Protein AF-B1FG40-F1 (afdb_monomer_lite)

Radius of gyration: 31.65 Å; chains: 1; bounding box: 79×40×86 Å

Organism: NCBI:txid396596

Sequence (240 aa):
MAASEVVVAASQVAATVAQAPVNWVGVVASSAAIGAVVNNAMTLLVRHFDRKREDATLAARRAHVQLEVALALEGFAHRASTYLYALAPVRSAYQSGDERASENLGVPHLQFDLAPDAAWSELPIQIIATIRELPSAFQVTDNWIESIYDGWDDLLQVLDLREQQAIHYGLLACELAQQIRDEIQVPRSALVADYQQLFEARFRALVAREGFAPNDLDVLPELARRLASTPAGLAVAGAS

pLDDT: mean 77.65, std 17.6, range [37.97, 97.44]

Structure (mmCIF, N/CA/C/O backbone):
data_AF-B1FG40-F1
#
_entry.id   AF-B1FG40-F1
#
loop_
_atom_site.group_PDB
_atom_site.id
_atom_site.type_symbol
_atom_site.label_atom_id
_atom_site.label_alt_id
_atom_site.label_comp_id
_atom_site.label_asym_id
_atom_site.label_entity_id
_atom_site.label_seq_id
_atom_site.pdbx_PDB_ins_code
_atom_site.Cartn_x
_atom_site.Cartn_y
_atom_site.Cartn_z
_atom_site.occupancy
_atom_site.B_iso_or_equiv
_atom_site.auth_seq_id
_atom_site.auth_comp_id
_atom_site.auth_asym_id
_atom_site.auth_atom_id
_atom_site.pdbx_PDB_model_num
ATOM 1 N N . MET A 1 1 ? -29.604 18.224 32.640 1.00 48.25 1 MET A N 1
ATOM 2 C CA . MET A 1 1 ? -30.929 18.721 33.079 1.00 48.25 1 MET A CA 1
ATOM 3 C C . MET A 1 1 ? -31.863 17.605 33.556 1.00 48.25 1 MET A C 1
ATOM 5 O O . MET A 1 1 ? -32.443 17.783 34.613 1.00 48.25 1 MET A O 1
ATOM 9 N N . ALA A 1 2 ? -31.913 16.428 32.916 1.00 45.75 2 ALA A N 1
ATOM 10 C CA . ALA A 1 2 ? -32.766 15.303 33.349 1.00 45.75 2 ALA A CA 1
ATOM 11 C C . ALA A 1 2 ? -32.562 14.813 34.806 1.00 45.75 2 ALA A C 1
ATOM 13 O O . ALA A 1 2 ? -33.513 14.403 35.460 1.00 45.75 2 ALA A O 1
ATOM 14 N N . ALA A 1 3 ? -31.344 14.894 35.357 1.00 41.12 3 ALA A N 1
ATOM 15 C CA . ALA A 1 3 ? -31.072 14.457 36.733 1.00 41.12 3 ALA A CA 1
ATOM 16 C C . ALA A 1 3 ? -31.763 15.322 37.809 1.00 41.12 3 ALA A C 1
ATOM 18 O O . ALA A 1 3 ? -32.074 14.821 38.884 1.00 41.12 3 ALA A O 1
ATOM 19 N N . SER A 1 4 ? -32.028 16.603 37.525 1.00 42.81 4 SER A N 1
ATOM 20 C CA . SER A 1 4 ? -32.643 17.518 38.498 1.00 42.81 4 SER A CA 1
ATOM 21 C C . SER A 1 4 ? -34.154 17.311 38.618 1.00 42.81 4 SER A C 1
ATOM 23 O O . SER A 1 4 ? -34.711 17.476 39.698 1.00 42.81 4 SER A O 1
ATOM 25 N N . GLU A 1 5 ? -34.819 16.910 37.534 1.00 47.78 5 GLU A N 1
ATOM 26 C CA . GLU A 1 5 ? -36.267 16.659 37.516 1.00 47.78 5 GLU A CA 1
ATOM 27 C C . GLU A 1 5 ? -36.627 15.361 38.248 1.00 47.78 5 GLU A C 1
ATOM 29 O O . GLU A 1 5 ? -37.614 15.310 38.981 1.00 47.78 5 GLU A O 1
ATOM 34 N N . VAL A 1 6 ? -35.769 14.339 38.146 1.00 52.31 6 VAL A N 1
ATOM 35 C CA . VAL A 1 6 ? -35.931 13.066 38.869 1.00 52.31 6 VAL A CA 1
ATOM 36 C C . VAL A 1 6 ? -35.827 13.266 40.386 1.00 52.31 6 VAL A C 1
ATOM 38 O O . VAL A 1 6 ? -36.581 12.657 41.143 1.00 52.31 6 VAL A O 1
ATOM 41 N N . VAL A 1 7 ? -34.943 14.160 40.843 1.00 53.62 7 VAL A N 1
ATOM 42 C CA . VAL A 1 7 ? -34.776 14.470 42.275 1.00 53.62 7 VAL A CA 1
ATOM 43 C C . VAL A 1 7 ? -35.987 15.226 42.834 1.00 53.62 7 VAL A C 1
ATOM 45 O O . VAL A 1 7 ? -36.447 14.921 43.936 1.00 53.62 7 VAL A O 1
ATOM 48 N N . VAL A 1 8 ? -36.556 16.163 42.068 1.00 55.78 8 VAL A N 1
ATOM 49 C CA . VAL A 1 8 ? -37.759 16.911 42.480 1.00 55.78 8 VAL A CA 1
ATOM 50 C C . VAL A 1 8 ? -38.996 16.005 42.510 1.00 55.78 8 VAL A C 1
ATOM 52 O O . VAL A 1 8 ? -39.775 16.068 43.462 1.00 55.78 8 VAL A O 1
ATOM 55 N N . ALA A 1 9 ? -39.144 15.099 41.539 1.00 54.34 9 ALA A N 1
ATOM 56 C CA . ALA A 1 9 ? -40.233 14.122 41.528 1.00 54.34 9 ALA A CA 1
ATOM 57 C C . ALA A 1 9 ? -40.150 13.141 42.715 1.00 54.34 9 ALA A C 1
ATOM 59 O O . ALA A 1 9 ? -41.161 12.857 43.357 1.00 54.34 9 ALA A O 1
ATOM 60 N N . ALA A 1 10 ? -38.946 12.680 43.073 1.00 51.34 10 ALA A N 1
ATOM 61 C CA . ALA A 1 10 ? -38.739 11.813 44.235 1.00 51.34 10 ALA A CA 1
ATOM 62 C C . ALA A 1 10 ? -39.079 12.511 45.568 1.00 51.34 10 ALA A C 1
ATOM 64 O O . ALA A 1 10 ? -39.638 11.891 46.475 1.00 51.34 10 ALA A O 1
ATOM 65 N N . SER A 1 11 ? -38.791 13.813 45.674 1.00 49.25 11 SER A N 1
ATOM 66 C CA . SER A 1 11 ? -39.077 14.622 46.866 1.00 49.25 11 SER A CA 1
ATOM 67 C C . SER A 1 11 ? -40.579 14.793 47.126 1.00 49.25 11 SER A C 1
ATOM 69 O O . SER A 1 11 ? -41.013 14.702 48.276 1.00 49.25 11 SER A O 1
ATOM 71 N N . GLN A 1 12 ? -41.386 14.996 46.082 1.00 53.66 12 GLN A N 1
ATOM 72 C CA . GLN A 1 12 ? -42.832 15.185 46.241 1.00 53.66 12 GLN A CA 1
ATOM 73 C C . GLN A 1 12 ? -43.559 13.886 46.614 1.00 53.66 12 GLN A C 1
ATOM 75 O O . GLN A 1 12 ? -44.476 13.907 47.436 1.00 53.66 12 GLN A O 1
ATOM 80 N N . VAL A 1 13 ? -43.106 12.741 46.094 1.00 54.53 13 VAL A N 1
ATOM 81 C CA . VAL A 1 13 ? -43.665 11.427 46.452 1.00 54.53 13 VAL A CA 1
ATOM 82 C C . VAL A 1 13 ? -43.421 11.117 47.934 1.00 54.53 13 VAL A C 1
ATOM 84 O O . VAL A 1 13 ? -44.347 10.697 48.627 1.00 54.53 13 VAL A O 1
ATOM 87 N N . ALA A 1 14 ? -42.232 11.421 48.464 1.00 52.44 14 ALA A N 1
ATOM 88 C CA . ALA A 1 14 ? -41.915 11.220 49.881 1.00 52.44 14 ALA A CA 1
ATOM 89 C C . ALA A 1 14 ? -42.827 12.028 50.828 1.00 52.44 14 ALA A C 1
ATOM 91 O O . ALA A 1 14 ? -43.237 11.520 51.872 1.00 52.44 14 ALA A O 1
ATOM 92 N N . ALA A 1 15 ? -43.197 13.257 50.449 1.00 54.84 15 ALA A N 1
ATOM 93 C CA . ALA A 1 15 ? -44.071 14.108 51.258 1.00 54.84 15 ALA A CA 1
ATOM 94 C C . ALA A 1 15 ? -45.518 13.584 51.327 1.00 54.84 15 ALA A C 1
ATOM 96 O O . ALA A 1 15 ? -46.156 13.664 52.375 1.00 54.84 15 ALA A O 1
ATOM 97 N N . THR A 1 16 ? -46.029 12.998 50.240 1.00 53.62 16 THR A N 1
ATOM 98 C CA . THR A 1 16 ? -47.405 12.464 50.189 1.00 53.62 16 THR A CA 1
ATOM 99 C C . THR A 1 16 ? -47.600 11.165 50.976 1.00 53.62 16 THR A C 1
ATOM 101 O O . THR A 1 16 ? -48.689 10.912 51.486 1.00 53.62 16 THR A O 1
ATOM 104 N N . VAL A 1 17 ? -46.546 10.362 51.145 1.00 53.38 17 VAL A N 1
ATOM 105 C CA . VAL A 1 17 ? -46.608 9.088 51.885 1.00 53.38 17 VAL A CA 1
ATOM 106 C C . VAL A 1 17 ? -46.627 9.307 53.407 1.00 53.38 17 VAL A C 1
ATOM 108 O O . VAL A 1 17 ? -47.137 8.468 54.144 1.00 53.38 17 VAL A O 1
ATOM 111 N N . ALA A 1 18 ? -46.146 10.456 53.892 1.00 52.69 18 ALA A N 1
ATOM 112 C CA . ALA A 1 18 ? -46.011 10.739 55.322 1.00 52.69 18 ALA A CA 1
ATOM 113 C C . ALA A 1 18 ? -47.334 11.051 56.060 1.00 52.69 18 ALA A C 1
ATOM 115 O O . ALA A 1 18 ? -47.337 11.073 57.289 1.00 52.69 18 ALA A O 1
ATOM 116 N N . GLN A 1 19 ? -48.448 11.294 55.355 1.00 52.53 19 GLN A N 1
ATOM 117 C CA . GLN A 1 19 ? -49.725 11.704 55.972 1.00 52.53 19 GLN A CA 1
ATOM 118 C C . GLN A 1 19 ? -50.881 10.695 55.827 1.00 52.53 19 GLN A C 1
ATOM 120 O O . GLN A 1 19 ? -51.999 10.988 56.248 1.00 52.53 19 GLN A O 1
ATOM 125 N N . ALA A 1 20 ? -50.645 9.498 55.278 1.00 46.47 20 ALA A N 1
ATOM 126 C CA . ALA A 1 20 ? -51.686 8.475 55.140 1.00 46.47 20 ALA A CA 1
ATOM 127 C C . ALA A 1 20 ? -51.728 7.518 56.355 1.00 46.47 20 ALA A C 1
ATOM 129 O O . ALA A 1 20 ? -50.672 7.128 56.859 1.00 46.47 20 ALA A O 1
ATOM 130 N N . PRO A 1 21 ? -52.920 7.096 56.832 1.00 47.41 21 PRO A N 1
ATOM 131 C CA . PRO A 1 21 ? -53.037 6.130 57.923 1.00 47.41 21 PRO A CA 1
ATOM 132 C C . PRO A 1 21 ? -52.334 4.816 57.555 1.00 47.41 21 PRO A C 1
ATOM 134 O O . PRO A 1 21 ? -52.546 4.258 56.477 1.00 47.41 21 PRO A O 1
ATOM 137 N N . VAL A 1 22 ? -51.476 4.338 58.459 1.00 51.22 22 VAL A N 1
ATOM 138 C CA . VAL A 1 22 ? -50.552 3.218 58.230 1.00 51.22 22 VAL A CA 1
ATOM 139 C C . VAL A 1 22 ? -51.321 1.903 58.098 1.00 51.22 22 VAL A C 1
ATOM 141 O O . VAL A 1 22 ? -51.605 1.211 59.075 1.00 51.22 22 VAL A O 1
ATOM 144 N N . ASN A 1 23 ? -51.649 1.542 56.861 1.00 44.81 23 ASN A N 1
ATOM 145 C CA . ASN A 1 23 ? -52.095 0.204 56.502 1.00 44.81 23 ASN A CA 1
ATOM 146 C C . ASN A 1 23 ? -50.855 -0.675 56.268 1.00 44.81 23 ASN A C 1
ATOM 148 O O . ASN A 1 23 ? -50.184 -0.545 55.244 1.00 44.81 23 ASN A O 1
ATOM 152 N N . TRP A 1 24 ? -50.538 -1.567 57.212 1.00 41.28 24 TRP A N 1
ATOM 153 C CA . TRP A 1 24 ? -49.354 -2.442 57.171 1.00 41.28 24 TRP A CA 1
ATOM 154 C C . TRP A 1 24 ? -49.257 -3.296 55.895 1.00 41.28 24 TRP A C 1
ATOM 156 O O . TRP A 1 24 ? -48.157 -3.539 55.404 1.00 41.28 24 TRP A O 1
ATOM 166 N N . VAL A 1 25 ? -50.389 -3.677 55.293 1.00 44.56 25 VAL A N 1
ATOM 167 C CA . VAL A 1 25 ? -50.421 -4.386 53.999 1.00 44.56 25 VAL A CA 1
ATOM 168 C C . VAL A 1 25 ? -49.988 -3.466 52.850 1.00 44.56 25 VAL A C 1
ATOM 170 O O . VAL A 1 25 ? -49.263 -3.890 51.954 1.00 44.56 25 VAL A O 1
ATOM 173 N N . GLY A 1 26 ? -50.359 -2.183 52.909 1.00 41.12 26 GLY A N 1
ATOM 174 C CA . GLY A 1 26 ? -49.928 -1.157 51.959 1.00 41.12 26 GLY A CA 1
ATOM 175 C C . GLY A 1 26 ? -48.445 -0.811 52.090 1.00 41.12 26 GLY A C 1
ATOM 176 O O . GLY A 1 26 ? -47.787 -0.632 51.070 1.00 41.12 26 GLY A O 1
ATOM 177 N N . VAL A 1 27 ? -47.894 -0.794 53.309 1.00 47.12 27 VAL A N 1
ATOM 178 C CA . VAL A 1 27 ? -46.457 -0.567 53.570 1.00 47.12 27 VAL A CA 1
ATOM 179 C C . VAL A 1 27 ? -45.605 -1.726 53.045 1.00 47.12 27 VAL A C 1
ATOM 181 O O . VAL A 1 27 ? -44.594 -1.496 52.386 1.00 47.12 27 VAL A O 1
ATOM 184 N N . VAL A 1 28 ? -46.024 -2.979 53.250 1.00 49.38 28 VAL A N 1
ATOM 185 C CA . VAL A 1 28 ? -45.298 -4.151 52.727 1.00 49.38 28 VAL A CA 1
ATOM 186 C C . VAL A 1 28 ? -45.419 -4.252 51.199 1.00 49.38 28 VAL A C 1
ATOM 188 O O . VAL A 1 28 ? -44.420 -4.504 50.525 1.00 49.38 28 VAL A O 1
ATOM 191 N N . ALA A 1 29 ? -46.597 -3.975 50.627 1.00 43.75 29 ALA A N 1
ATOM 192 C CA . ALA A 1 29 ? -46.799 -3.975 49.176 1.00 43.75 29 ALA A CA 1
ATOM 193 C C . ALA A 1 29 ? -46.036 -2.842 48.462 1.00 43.75 29 ALA A C 1
ATOM 195 O O . ALA A 1 29 ? -45.458 -3.068 47.399 1.00 43.75 29 ALA A O 1
ATOM 196 N N . SER A 1 30 ? -45.964 -1.645 49.056 1.00 41.34 30 SER A N 1
ATOM 197 C CA . SER A 1 30 ? -45.157 -0.533 48.524 1.00 41.34 30 SER A CA 1
ATOM 198 C C . SER A 1 30 ? -43.654 -0.785 48.673 1.00 41.34 30 SER A C 1
ATOM 200 O O . SER A 1 30 ? -42.902 -0.495 47.747 1.00 41.34 30 SER A O 1
ATOM 202 N N . SER A 1 31 ? -43.213 -1.437 49.752 1.00 44.41 31 SER A N 1
ATOM 203 C CA . SER A 1 31 ? -41.812 -1.857 49.925 1.00 44.41 31 SER A CA 1
ATOM 204 C C . SER A 1 31 ? -41.381 -2.907 48.892 1.00 44.41 31 SER A C 1
ATOM 206 O O . SER A 1 31 ? -40.297 -2.805 48.318 1.00 44.41 31 SER A O 1
ATOM 208 N N . ALA A 1 32 ? -42.239 -3.892 48.599 1.00 50.78 32 ALA A N 1
ATOM 209 C CA . ALA A 1 32 ? -41.981 -4.911 47.579 1.00 50.78 32 ALA A CA 1
ATOM 210 C C . ALA A 1 32 ? -41.982 -4.327 46.153 1.00 50.78 32 ALA A C 1
ATOM 212 O O . ALA A 1 32 ? -41.136 -4.691 45.336 1.00 50.78 32 ALA A O 1
ATOM 213 N N . ALA A 1 33 ? -42.882 -3.381 45.864 1.00 43.44 33 ALA A N 1
ATOM 214 C CA . ALA A 1 33 ? -42.922 -2.680 44.582 1.00 43.44 33 ALA A CA 1
ATOM 215 C C . ALA A 1 33 ? -41.678 -1.799 44.363 1.00 43.44 33 ALA A C 1
ATOM 217 O O . ALA A 1 33 ? -41.088 -1.829 43.283 1.00 43.44 33 ALA A O 1
ATOM 218 N N . ILE A 1 34 ? -41.222 -1.076 45.394 1.00 48.91 34 ILE A N 1
ATOM 219 C CA . ILE A 1 34 ? -39.982 -0.284 45.348 1.00 48.91 34 ILE A CA 1
ATOM 220 C C . ILE A 1 34 ? -38.767 -1.206 45.163 1.00 48.91 34 ILE A C 1
ATOM 222 O O . ILE A 1 34 ? -37.915 -0.932 44.318 1.00 48.91 34 ILE A O 1
ATOM 226 N N . GLY A 1 35 ? -38.718 -2.339 45.871 1.00 41.25 35 GLY A N 1
ATOM 227 C CA . GLY A 1 35 ? -37.662 -3.342 45.712 1.00 41.25 35 GLY A CA 1
ATOM 228 C C . GLY A 1 35 ? -37.582 -3.918 44.293 1.00 41.25 35 GLY A C 1
ATOM 229 O O . GLY A 1 35 ? -36.494 -4.015 43.728 1.00 41.25 35 GLY A O 1
ATOM 230 N N . ALA A 1 36 ? -38.724 -4.234 43.674 1.00 53.97 36 ALA A N 1
ATOM 231 C CA . ALA A 1 36 ? -38.776 -4.745 42.303 1.00 53.97 36 ALA A CA 1
ATOM 232 C C . ALA A 1 36 ? -38.328 -3.705 41.259 1.00 53.97 36 ALA A C 1
ATOM 234 O O . ALA A 1 36 ? -37.621 -4.048 40.310 1.00 53.97 36 ALA A O 1
ATOM 235 N N . VAL A 1 37 ? -38.688 -2.429 41.438 1.00 51.31 37 VAL A N 1
ATOM 236 C CA . VAL A 1 37 ? -38.254 -1.338 40.548 1.00 51.31 37 VAL A CA 1
ATOM 237 C C . VAL A 1 37 ? -36.749 -1.098 40.661 1.00 51.31 37 VAL A C 1
ATOM 239 O O . VAL A 1 37 ? -36.074 -1.016 39.635 1.00 51.31 37 VAL A O 1
ATOM 242 N N . VAL A 1 38 ? -36.202 -1.057 41.880 1.00 60.19 38 VAL A N 1
ATOM 243 C CA . VAL A 1 38 ? -34.755 -0.902 42.106 1.00 60.19 38 VAL A CA 1
ATOM 244 C C . VAL A 1 38 ? -33.981 -2.075 41.503 1.00 60.19 38 VAL A C 1
ATOM 246 O O . VAL A 1 38 ? -32.976 -1.863 40.826 1.00 60.19 38 VAL A O 1
ATOM 249 N N . ASN A 1 39 ? -34.474 -3.305 41.665 1.00 66.62 39 ASN A N 1
ATOM 250 C CA . ASN A 1 39 ? -33.813 -4.491 41.125 1.00 66.62 39 ASN A CA 1
ATOM 251 C C . ASN A 1 39 ? -33.828 -4.521 39.581 1.00 66.62 39 ASN A C 1
ATOM 253 O O . ASN A 1 39 ? -32.821 -4.842 38.945 1.00 66.62 39 ASN A O 1
ATOM 257 N N . ASN A 1 40 ? -34.939 -4.112 38.959 1.00 60.00 40 ASN A N 1
ATOM 258 C CA . ASN A 1 40 ? -35.037 -3.984 37.501 1.00 60.00 40 ASN A CA 1
ATOM 259 C C . ASN A 1 40 ? -34.147 -2.856 36.955 1.00 60.00 40 ASN A C 1
ATOM 261 O O . ASN A 1 40 ? -33.462 -3.053 35.950 1.00 60.00 40 ASN A O 1
ATOM 265 N N . ALA A 1 41 ? -34.101 -1.702 37.625 1.00 60.47 41 ALA A N 1
ATOM 266 C CA . ALA A 1 41 ? -33.227 -0.592 37.248 1.00 60.47 41 ALA A CA 1
ATOM 267 C C . ALA A 1 41 ? -31.744 -0.978 37.351 1.00 60.47 41 ALA A C 1
ATOM 269 O O . ALA A 1 41 ? -30.972 -0.703 36.432 1.00 60.47 41 ALA A O 1
ATOM 270 N N . MET A 1 42 ? -31.360 -1.685 38.419 1.00 73.19 42 MET A N 1
ATOM 271 C CA . MET A 1 42 ? -29.997 -2.187 38.587 1.00 73.19 42 MET A CA 1
ATOM 272 C C . MET A 1 42 ? -29.640 -3.210 37.503 1.00 73.19 42 MET A C 1
ATOM 274 O O . MET A 1 42 ? -28.572 -3.123 36.908 1.00 73.19 42 MET A O 1
ATOM 278 N N . THR A 1 43 ? -30.556 -4.123 37.166 1.00 78.69 43 THR A N 1
ATOM 279 C CA . THR A 1 43 ? -30.353 -5.100 36.082 1.00 78.69 43 THR A CA 1
ATOM 280 C C . THR A 1 43 ? -30.165 -4.418 34.723 1.00 78.69 43 THR A C 1
ATOM 282 O O . THR A 1 43 ? -29.307 -4.825 33.940 1.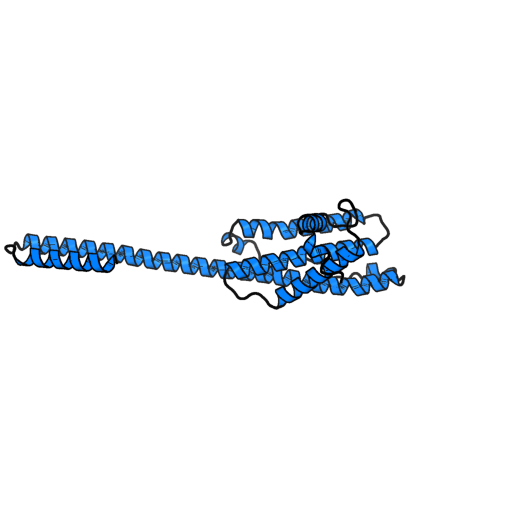00 78.69 43 THR A O 1
ATOM 285 N N . LEU A 1 44 ? -30.936 -3.367 34.428 1.00 72.81 44 LEU A N 1
ATOM 286 C CA . LEU A 1 44 ? -30.788 -2.590 33.194 1.00 72.81 44 LEU A CA 1
ATOM 287 C C . LEU A 1 44 ? -29.468 -1.814 33.154 1.00 72.81 44 LEU A C 1
ATOM 289 O O . LEU A 1 44 ? -28.821 -1.789 32.109 1.00 72.81 44 LEU A O 1
ATOM 293 N N . LEU A 1 45 ? -29.051 -1.222 34.278 1.00 75.75 45 LEU A N 1
ATOM 294 C CA . LEU A 1 45 ? -27.761 -0.541 34.391 1.00 75.75 45 LEU A CA 1
ATOM 295 C C . LEU A 1 45 ? -26.597 -1.512 34.199 1.00 75.75 45 LEU A C 1
ATOM 297 O O . LEU A 1 45 ? -25.722 -1.233 33.385 1.00 75.75 45 LEU A O 1
ATOM 301 N N . VAL A 1 46 ? -26.612 -2.662 34.878 1.00 82.31 46 VAL A N 1
ATOM 302 C CA . VAL A 1 46 ? -25.589 -3.709 34.726 1.00 82.31 46 VAL A CA 1
ATOM 303 C C . VAL A 1 46 ? -25.521 -4.171 33.272 1.00 82.31 46 VAL A C 1
ATOM 305 O O . VAL A 1 46 ? -24.461 -4.080 32.668 1.00 82.31 46 VAL A O 1
ATOM 308 N N . ARG A 1 47 ? -26.659 -4.507 32.647 1.00 80.88 47 ARG A N 1
ATOM 309 C CA . ARG A 1 47 ? -26.703 -4.864 31.217 1.00 80.88 47 ARG A CA 1
ATOM 310 C C . ARG A 1 47 ? -26.184 -3.754 30.305 1.00 80.88 47 ARG A C 1
ATOM 312 O O . ARG A 1 47 ? -25.596 -4.045 29.269 1.00 80.88 47 ARG A O 1
ATOM 319 N N . HIS A 1 48 ? -26.424 -2.489 30.640 1.00 77.00 48 HIS A N 1
ATOM 320 C CA . HIS A 1 48 ? -25.917 -1.364 29.861 1.00 77.00 48 HIS A CA 1
ATOM 321 C C . HIS A 1 48 ? -24.395 -1.220 29.985 1.00 77.00 48 HIS A C 1
ATOM 323 O O . HIS A 1 48 ? -23.726 -0.979 28.981 1.00 77.00 48 HIS A O 1
ATOM 329 N N . PHE A 1 49 ? -23.841 -1.386 31.189 1.00 83.06 49 PHE A N 1
ATOM 330 C CA . PHE A 1 49 ? -22.395 -1.391 31.407 1.00 83.06 49 PHE A CA 1
ATOM 331 C C . PHE A 1 49 ? -21.719 -2.604 30.765 1.00 83.06 49 PHE A C 1
ATOM 333 O O . PHE A 1 49 ? -20.674 -2.435 30.140 1.00 83.06 49 PHE A O 1
ATOM 340 N N . ASP A 1 50 ? -22.335 -3.782 30.847 1.00 81.44 50 ASP A N 1
ATOM 341 C CA . ASP A 1 50 ? -21.836 -5.002 30.212 1.00 81.44 50 ASP A CA 1
ATOM 342 C C . ASP A 1 50 ? -21.801 -4.846 28.692 1.00 81.44 50 ASP A C 1
ATOM 344 O O . ASP A 1 50 ? -20.750 -5.055 28.097 1.00 81.44 50 ASP A O 1
ATOM 348 N N . ARG A 1 51 ? -22.875 -4.336 28.070 1.00 82.31 51 ARG A N 1
ATOM 349 C CA . ARG A 1 51 ? -22.887 -4.017 26.629 1.00 82.31 51 ARG A CA 1
ATOM 350 C C . ARG A 1 51 ? -21.797 -3.024 26.246 1.00 82.31 51 ARG A C 1
ATOM 352 O O . ARG A 1 51 ? -21.064 -3.263 25.300 1.00 82.31 51 ARG A O 1
ATOM 359 N N . LYS A 1 52 ? -21.632 -1.939 27.011 1.00 85.25 52 LYS A N 1
ATOM 360 C CA . LYS A 1 52 ? -20.554 -0.967 26.763 1.00 85.25 52 LYS A CA 1
ATOM 361 C C . LYS A 1 52 ? -19.168 -1.597 26.862 1.00 85.25 52 LYS A C 1
ATOM 363 O O . LYS A 1 52 ? -18.272 -1.218 26.113 1.00 85.25 52 LYS A O 1
ATOM 368 N N . ARG A 1 53 ? -18.976 -2.531 27.794 1.00 85.31 53 ARG A N 1
ATOM 369 C CA . ARG A 1 53 ? -17.715 -3.252 27.958 1.00 85.31 53 ARG A CA 1
ATOM 370 C C . ARG A 1 53 ? -17.485 -4.223 26.805 1.00 85.31 53 ARG A C 1
ATOM 372 O O . ARG A 1 53 ? -16.378 -4.255 26.282 1.00 85.31 53 ARG A O 1
ATOM 379 N N . GLU A 1 54 ? -18.509 -4.962 26.394 1.00 86.88 54 GLU A N 1
ATOM 380 C CA . GLU A 1 54 ? -18.473 -5.846 25.227 1.00 86.88 54 GLU A CA 1
ATOM 381 C C . GLU A 1 54 ? -18.131 -5.051 23.959 1.00 86.88 54 GLU A C 1
ATOM 383 O O . GLU A 1 54 ? -17.154 -5.377 23.285 1.00 86.88 54 GLU A O 1
ATOM 388 N N . ASP A 1 55 ? -18.825 -3.940 23.709 1.00 87.12 55 ASP A N 1
ATOM 389 C CA . ASP A 1 55 ? -18.568 -3.044 22.578 1.00 87.12 55 ASP A CA 1
ATOM 390 C C . ASP A 1 55 ? -17.131 -2.503 22.598 1.00 87.12 55 ASP A C 1
ATOM 392 O O . ASP A 1 55 ? -16.448 -2.518 21.575 1.00 87.12 55 ASP A O 1
ATOM 396 N N . ALA A 1 56 ? -16.635 -2.084 23.768 1.00 88.69 56 ALA A N 1
ATOM 397 C CA . ALA A 1 56 ? -15.259 -1.616 23.922 1.00 88.69 56 ALA A CA 1
ATOM 398 C C . ALA A 1 56 ? -14.233 -2.731 23.662 1.00 88.69 56 ALA A C 1
ATOM 400 O O . ALA A 1 56 ? -13.211 -2.490 23.021 1.00 88.69 56 ALA A O 1
ATOM 401 N N . THR A 1 57 ? -14.498 -3.960 24.119 1.00 88.75 57 THR A N 1
ATOM 402 C CA . THR A 1 57 ? -13.608 -5.098 23.847 1.00 88.75 57 THR A CA 1
ATOM 403 C C . THR A 1 57 ? -13.598 -5.480 22.373 1.00 88.75 57 THR A C 1
ATOM 405 O O . THR A 1 57 ? -12.531 -5.774 21.840 1.00 88.75 57 THR A O 1
ATOM 408 N N . LEU A 1 58 ? -14.748 -5.432 21.697 1.00 88.00 58 LEU A N 1
ATOM 409 C CA . LEU A 1 58 ? -14.836 -5.671 20.259 1.00 88.00 58 LEU A CA 1
ATOM 410 C C . LEU A 1 58 ? -14.121 -4.569 19.478 1.00 88.00 58 LEU A C 1
ATOM 412 O O . LEU A 1 58 ? -13.339 -4.877 18.587 1.00 88.00 58 LEU A O 1
ATOM 416 N N . ALA A 1 59 ? -14.315 -3.300 19.842 1.00 88.44 59 ALA A N 1
ATOM 417 C CA . ALA A 1 59 ? -13.611 -2.181 19.222 1.00 88.44 59 ALA A CA 1
ATOM 418 C C . ALA A 1 59 ? -12.086 -2.305 19.372 1.00 88.44 59 ALA A C 1
ATOM 420 O O . ALA A 1 59 ? -11.361 -2.100 18.404 1.00 88.44 59 ALA A O 1
ATOM 421 N N . ALA A 1 60 ? -11.599 -2.709 20.550 1.00 89.25 60 ALA A N 1
ATOM 422 C CA . ALA A 1 60 ? -10.173 -2.927 20.782 1.00 89.25 60 ALA A CA 1
ATOM 423 C C . ALA A 1 60 ? -9.601 -4.073 19.928 1.00 89.25 60 ALA A C 1
ATOM 425 O O . ALA A 1 60 ? -8.502 -3.942 19.392 1.00 89.25 60 ALA A O 1
ATOM 426 N N . ARG A 1 61 ? -10.344 -5.178 19.765 1.00 89.62 61 ARG A N 1
ATOM 427 C CA . ARG A 1 61 ? -9.936 -6.291 18.888 1.00 89.62 61 ARG A CA 1
ATOM 428 C C . ARG A 1 61 ? -9.875 -5.863 17.425 1.00 89.62 61 ARG A C 1
ATOM 430 O O . ARG A 1 61 ? -8.842 -6.048 16.789 1.00 89.62 61 ARG A O 1
ATOM 437 N N . ARG A 1 62 ? -10.913 -5.172 16.942 1.00 89.12 62 ARG A N 1
ATOM 438 C CA . ARG A 1 62 ? -10.945 -4.608 15.584 1.00 89.12 62 ARG A CA 1
ATOM 439 C C . ARG A 1 62 ? -9.773 -3.675 15.327 1.00 89.12 62 ARG A C 1
ATOM 441 O O . ARG A 1 62 ? -9.113 -3.816 14.305 1.00 89.12 62 ARG A O 1
ATOM 448 N N . ALA A 1 63 ? -9.485 -2.774 16.266 1.00 91.12 63 ALA A N 1
ATOM 449 C CA . ALA A 1 63 ? -8.366 -1.848 16.148 1.00 91.12 63 ALA A CA 1
ATOM 450 C C . ALA A 1 63 ? -7.017 -2.579 16.059 1.00 91.12 63 ALA A C 1
ATOM 452 O O . ALA A 1 63 ? -6.138 -2.158 15.310 1.00 91.12 63 ALA A O 1
ATOM 453 N N . HIS A 1 64 ? -6.858 -3.691 16.784 1.00 91.25 64 HIS A N 1
ATOM 454 C CA . HIS A 1 64 ? -5.653 -4.513 16.707 1.00 91.25 64 HIS A CA 1
ATOM 455 C C . HIS A 1 64 ? -5.495 -5.168 15.332 1.00 91.25 64 HIS A C 1
ATOM 457 O O . HIS A 1 64 ? -4.442 -5.035 14.717 1.00 91.25 64 HIS A O 1
ATOM 463 N N . VAL A 1 65 ? -6.557 -5.786 14.812 1.00 90.88 65 VAL A N 1
ATOM 464 C CA . VAL A 1 65 ? -6.545 -6.386 13.469 1.00 90.88 65 VAL A CA 1
ATOM 465 C C . VAL A 1 65 ? -6.302 -5.327 12.390 1.00 90.88 65 VAL A C 1
ATOM 467 O O . VAL A 1 65 ? -5.499 -5.529 11.484 1.00 90.88 65 VAL A O 1
ATOM 470 N N . GLN A 1 66 ? -6.963 -4.172 12.491 1.00 91.25 66 GLN A N 1
ATOM 471 C CA . GLN A 1 66 ? -6.739 -3.033 11.599 1.00 91.25 66 GLN A CA 1
ATOM 472 C C . GLN A 1 66 ? -5.268 -2.604 11.615 1.00 91.25 66 GLN A C 1
ATOM 474 O O . GLN A 1 66 ? -4.680 -2.395 10.556 1.00 91.25 66 GLN A O 1
ATOM 479 N N . LEU A 1 67 ? -4.641 -2.542 12.791 1.00 92.81 67 LEU A N 1
ATOM 480 C CA . LEU A 1 67 ? -3.223 -2.220 12.901 1.00 92.81 67 LEU A CA 1
ATOM 481 C C . LEU A 1 67 ? -2.325 -3.281 12.244 1.00 92.81 67 LEU A C 1
ATOM 483 O O . LEU A 1 67 ? -1.377 -2.909 11.561 1.00 92.81 67 LEU A O 1
ATOM 487 N N . GLU A 1 68 ? -2.610 -4.575 12.403 1.00 92.38 68 GLU A N 1
ATOM 488 C CA . GLU A 1 68 ? -1.851 -5.643 11.729 1.00 92.38 68 GLU A CA 1
ATOM 489 C C . GLU A 1 68 ? -1.931 -5.525 10.204 1.00 92.38 68 GLU A C 1
ATOM 491 O O . GLU A 1 68 ? -0.914 -5.622 9.515 1.00 92.38 68 GLU A O 1
ATOM 496 N N . VAL A 1 69 ? -3.124 -5.244 9.673 1.00 91.50 69 VAL A N 1
ATOM 497 C CA . VAL A 1 69 ? -3.317 -5.008 8.238 1.00 91.50 69 VAL A CA 1
ATOM 498 C C . VAL A 1 69 ? -2.566 -3.763 7.777 1.00 91.50 69 VAL A C 1
ATOM 500 O O . VAL A 1 69 ? -1.897 -3.809 6.745 1.00 91.50 69 VAL A O 1
ATOM 503 N N . ALA A 1 70 ? -2.620 -2.669 8.546 1.00 93.56 70 ALA A N 1
ATOM 504 C CA . ALA A 1 70 ? -1.836 -1.478 8.252 1.00 93.56 70 ALA A CA 1
ATOM 505 C C . ALA A 1 70 ? -0.347 -1.836 8.169 1.00 93.56 70 ALA A C 1
ATOM 507 O O . ALA A 1 70 ? 0.260 -1.582 7.137 1.00 93.56 70 ALA A O 1
ATOM 508 N N . LEU A 1 71 ? 0.212 -2.518 9.175 1.00 94.31 71 LEU A N 1
ATOM 509 C CA . LEU A 1 71 ? 1.617 -2.942 9.203 1.00 94.31 71 LEU A CA 1
ATOM 510 C C . LEU A 1 71 ? 2.008 -3.831 8.013 1.00 94.31 71 LEU A C 1
ATOM 512 O O . LEU A 1 71 ? 3.102 -3.667 7.473 1.00 94.31 71 LEU A O 1
ATOM 516 N N . ALA A 1 72 ? 1.131 -4.733 7.567 1.00 92.88 72 ALA A N 1
ATOM 517 C CA . ALA A 1 72 ? 1.369 -5.544 6.373 1.00 92.88 72 ALA A CA 1
ATOM 518 C C . ALA A 1 72 ? 1.486 -4.681 5.101 1.00 92.88 72 ALA A C 1
ATOM 520 O O . ALA A 1 72 ? 2.380 -4.904 4.277 1.00 92.88 72 ALA A O 1
ATOM 521 N N . LEU A 1 73 ? 0.638 -3.654 4.967 1.00 94.50 73 LEU A N 1
ATOM 522 C CA . LEU A 1 73 ? 0.713 -2.669 3.884 1.00 94.50 73 LEU A CA 1
ATOM 523 C C . LEU A 1 73 ? 1.990 -1.813 3.977 1.00 94.50 73 LEU A C 1
ATOM 525 O O . LEU A 1 73 ? 2.638 -1.580 2.957 1.00 94.50 73 LEU A O 1
ATOM 529 N N . GLU A 1 74 ? 2.419 -1.408 5.179 1.00 96.06 74 GLU A N 1
ATOM 530 C CA . GLU A 1 74 ? 3.707 -0.709 5.367 1.00 96.06 74 GLU A CA 1
ATOM 531 C C . GLU A 1 74 ? 4.886 -1.597 4.962 1.00 96.06 74 GLU A C 1
ATOM 533 O O . GLU A 1 74 ? 5.820 -1.138 4.304 1.00 96.06 74 GLU A O 1
ATOM 538 N N . GLY A 1 75 ? 4.825 -2.884 5.313 1.00 94.88 75 GLY A N 1
ATOM 539 C CA . GLY A 1 75 ? 5.810 -3.879 4.909 1.00 94.88 75 GLY A CA 1
ATOM 540 C C . GLY A 1 75 ? 5.880 -4.038 3.390 1.00 94.88 75 GLY A C 1
ATOM 541 O O . GLY A 1 75 ? 6.975 -4.127 2.832 1.00 94.88 75 GLY A O 1
ATOM 542 N N . PHE A 1 76 ? 4.734 -4.016 2.704 1.00 95.62 76 PHE A N 1
ATOM 543 C CA . PHE A 1 76 ? 4.695 -3.995 1.243 1.00 95.62 76 PHE A CA 1
ATOM 544 C C . PHE A 1 76 ? 5.332 -2.721 0.674 1.00 95.62 76 PHE A C 1
ATOM 546 O O . PHE A 1 76 ? 6.206 -2.823 -0.183 1.00 95.62 76 PHE A O 1
ATOM 553 N N . ALA A 1 77 ? 4.966 -1.537 1.175 1.00 96.62 77 ALA A N 1
ATOM 554 C CA . ALA A 1 77 ? 5.550 -0.265 0.741 1.00 96.62 77 ALA A CA 1
ATOM 555 C C . ALA A 1 77 ? 7.079 -0.230 0.941 1.00 96.62 77 ALA A C 1
ATOM 557 O O . ALA A 1 77 ? 7.829 0.201 0.062 1.00 96.62 77 ALA A O 1
ATOM 558 N N . HIS A 1 78 ? 7.570 -0.768 2.058 1.00 96.81 78 HIS A N 1
ATOM 559 C CA . HIS A 1 78 ? 9.001 -0.926 2.297 1.00 96.81 78 HIS A CA 1
ATOM 560 C C . HIS A 1 78 ? 9.669 -1.830 1.245 1.00 96.81 78 HIS A C 1
ATOM 562 O O . HIS A 1 78 ? 10.693 -1.461 0.663 1.00 96.81 78 HIS A O 1
ATOM 568 N N . ARG A 1 79 ? 9.079 -2.992 0.941 1.00 95.81 79 ARG A N 1
ATOM 569 C CA . ARG A 1 79 ? 9.597 -3.888 -0.107 1.00 95.81 79 ARG A CA 1
ATOM 570 C C . ARG A 1 79 ? 9.552 -3.240 -1.486 1.00 95.81 79 ARG A C 1
ATOM 572 O O . ARG A 1 79 ? 10.531 -3.344 -2.213 1.00 95.81 79 ARG A O 1
ATOM 579 N N . ALA A 1 80 ? 8.480 -2.526 -1.818 1.00 96.00 80 ALA A N 1
ATOM 580 C CA . ALA A 1 80 ? 8.347 -1.803 -3.080 1.00 96.00 80 ALA A CA 1
ATOM 581 C C . ALA A 1 80 ? 9.416 -0.706 -3.226 1.00 96.00 80 ALA A C 1
ATOM 583 O O . ALA A 1 80 ? 10.013 -0.568 -4.289 1.00 96.00 80 ALA A O 1
ATOM 584 N N . SER A 1 81 ? 9.740 0.035 -2.162 1.00 96.38 81 SER A N 1
ATOM 585 C CA . SER A 1 81 ? 10.829 1.022 -2.228 1.00 96.38 81 SER A CA 1
ATOM 586 C C . SER A 1 81 ? 12.195 0.355 -2.409 1.00 96.38 81 SER A C 1
ATOM 588 O O . SER A 1 81 ? 12.988 0.792 -3.240 1.00 96.38 81 SER A O 1
ATOM 590 N N . THR A 1 82 ? 12.449 -0.748 -1.702 1.00 94.69 82 THR A N 1
ATOM 591 C CA . THR A 1 82 ? 13.674 -1.549 -1.861 1.00 94.69 82 THR A CA 1
ATOM 592 C C . THR A 1 82 ? 13.790 -2.119 -3.277 1.00 94.69 82 THR A C 1
ATOM 594 O O . THR A 1 82 ? 14.865 -2.084 -3.873 1.00 94.69 82 THR A O 1
ATOM 597 N N . TYR A 1 83 ? 12.673 -2.575 -3.845 1.00 94.06 83 TYR A N 1
ATOM 598 C CA . TYR A 1 83 ? 12.566 -3.042 -5.224 1.00 94.06 83 TYR A CA 1
ATOM 599 C C . TYR A 1 83 ? 12.991 -1.955 -6.218 1.00 94.06 83 TYR A C 1
ATOM 601 O O . TYR A 1 83 ? 13.853 -2.201 -7.056 1.00 94.06 83 TYR A O 1
ATOM 609 N N . LEU A 1 84 ? 12.493 -0.721 -6.066 1.00 94.00 84 LEU A N 1
ATOM 610 C CA . LEU A 1 84 ? 12.895 0.408 -6.916 1.00 94.00 84 LEU A CA 1
ATOM 611 C C . LEU A 1 84 ? 14.401 0.698 -6.862 1.00 94.00 84 LEU A C 1
ATOM 613 O O . LEU A 1 84 ? 15.004 1.024 -7.887 1.00 94.00 84 LEU A O 1
ATOM 617 N N . TYR A 1 85 ? 15.028 0.573 -5.690 1.00 93.00 85 TYR A N 1
ATOM 618 C CA . TYR A 1 85 ? 16.484 0.705 -5.575 1.00 93.00 85 TYR A CA 1
ATOM 619 C C . TYR A 1 85 ? 17.230 -0.440 -6.265 1.00 93.00 85 TYR A C 1
ATOM 621 O O . TYR A 1 85 ? 18.288 -0.202 -6.845 1.00 93.00 85 TYR A O 1
ATOM 629 N N . ALA A 1 86 ? 16.677 -1.655 -6.244 1.00 91.62 86 ALA A N 1
ATOM 630 C CA . ALA A 1 86 ? 17.256 -2.817 -6.912 1.00 91.62 86 ALA A CA 1
ATOM 631 C C . ALA A 1 86 ? 17.155 -2.746 -8.448 1.00 91.62 86 ALA A C 1
ATOM 633 O O . ALA A 1 86 ? 18.031 -3.272 -9.129 1.00 91.62 86 ALA A O 1
ATOM 634 N N . LEU A 1 87 ? 16.153 -2.054 -9.008 1.00 90.75 87 LEU A N 1
ATOM 635 C CA . LEU A 1 87 ? 16.022 -1.887 -10.465 1.00 90.75 87 LEU A CA 1
ATOM 636 C C . LEU A 1 87 ? 17.120 -1.004 -11.079 1.00 90.75 87 LEU A C 1
ATOM 638 O O . LEU A 1 87 ? 17.547 -1.238 -12.209 1.00 90.75 87 LEU A O 1
ATOM 642 N N . ALA A 1 88 ? 17.593 0.013 -10.354 1.00 90.44 88 ALA A N 1
ATOM 643 C CA . ALA A 1 88 ? 18.569 0.977 -10.867 1.00 90.44 88 ALA A CA 1
ATOM 644 C C . ALA A 1 88 ? 19.897 0.348 -11.353 1.00 90.44 88 ALA A C 1
ATOM 646 O O . ALA A 1 88 ? 20.298 0.633 -12.486 1.00 90.44 88 ALA A O 1
ATOM 647 N N . PRO A 1 89 ? 20.590 -0.507 -10.571 1.00 89.50 89 PRO A N 1
ATOM 648 C CA . PRO A 1 89 ? 21.816 -1.150 -11.038 1.00 89.50 89 PRO A CA 1
ATOM 649 C C . PRO A 1 89 ? 21.572 -2.107 -12.211 1.00 89.50 89 PRO A C 1
ATOM 651 O O . PRO A 1 89 ? 22.407 -2.165 -13.109 1.00 89.50 89 PRO A O 1
ATOM 654 N N . VAL A 1 90 ? 20.425 -2.797 -12.254 1.00 88.62 90 VAL A N 1
ATOM 655 C CA . VAL A 1 90 ? 20.069 -3.680 -13.379 1.00 88.62 90 VAL A CA 1
ATOM 656 C C . VAL A 1 90 ? 19.927 -2.872 -14.666 1.00 88.62 90 VAL A C 1
ATOM 658 O O . VAL A 1 90 ? 20.535 -3.210 -15.681 1.00 88.62 90 VAL A O 1
ATOM 661 N N . ARG A 1 91 ? 19.189 -1.757 -14.609 1.00 90.25 91 ARG A N 1
ATOM 662 C CA . ARG A 1 91 ? 19.041 -0.836 -15.741 1.00 90.25 91 ARG A CA 1
ATOM 663 C C . ARG A 1 91 ? 20.400 -0.337 -16.227 1.00 90.25 91 ARG A C 1
ATOM 665 O O . ARG A 1 91 ? 20.673 -0.376 -17.422 1.00 90.25 91 ARG A O 1
ATOM 672 N N . SER A 1 92 ? 21.258 0.097 -15.301 1.00 90.50 92 SER A N 1
ATOM 673 C CA . SER A 1 92 ? 22.605 0.574 -15.632 1.00 90.50 92 SER A CA 1
ATOM 674 C C . SER A 1 92 ? 23.459 -0.505 -16.300 1.00 90.50 92 SER A C 1
ATOM 676 O O . SER A 1 92 ? 24.192 -0.193 -17.237 1.00 90.50 92 SER A O 1
ATOM 678 N N . ALA A 1 93 ? 23.396 -1.749 -15.823 1.00 89.31 93 ALA A N 1
ATOM 679 C CA . ALA A 1 93 ? 24.160 -2.856 -16.389 1.00 89.31 93 ALA A CA 1
ATOM 680 C C . ALA A 1 93 ? 23.689 -3.172 -17.817 1.00 89.31 93 ALA A C 1
ATOM 682 O O . ALA A 1 93 ? 24.506 -3.214 -18.738 1.00 89.31 93 ALA A O 1
ATOM 683 N N . TYR A 1 94 ? 22.375 -3.264 -18.029 1.00 87.81 94 TYR A N 1
ATOM 684 C CA . TYR A 1 94 ? 21.811 -3.519 -19.353 1.00 87.81 94 TYR A CA 1
ATOM 685 C C . TYR A 1 94 ? 22.160 -2.414 -20.362 1.00 87.81 94 TYR A C 1
ATOM 687 O O . TYR A 1 94 ? 22.622 -2.698 -21.463 1.00 87.81 94 TYR A O 1
ATOM 695 N N . GLN A 1 95 ? 22.053 -1.140 -19.967 1.00 89.88 95 GLN A N 1
ATOM 696 C CA . GLN A 1 95 ? 22.443 -0.003 -20.817 1.00 89.88 95 GLN A CA 1
ATOM 697 C C . GLN A 1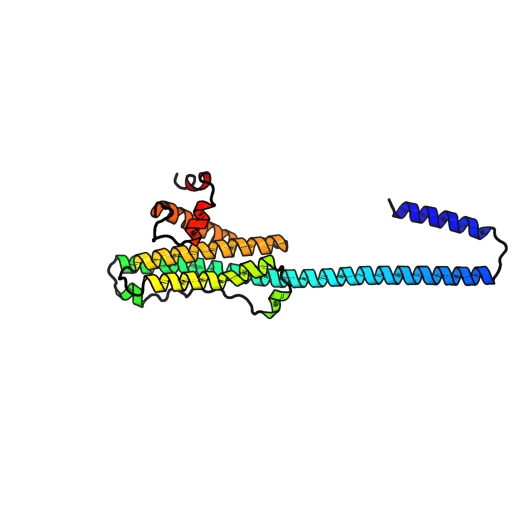 95 ? 23.935 0.005 -21.180 1.00 89.88 95 GLN A C 1
ATOM 699 O O . GLN A 1 95 ? 24.314 0.576 -22.201 1.00 89.88 95 GLN A O 1
ATOM 704 N N . SER A 1 96 ? 24.784 -0.623 -20.364 1.00 92.00 96 SER A N 1
ATOM 705 C CA . SER A 1 96 ? 26.213 -0.782 -20.654 1.00 92.00 96 SER A CA 1
ATOM 706 C C . SER A 1 96 ? 26.537 -1.957 -21.590 1.00 92.00 96 SER A C 1
ATOM 708 O O . SER A 1 96 ? 27.704 -2.157 -21.923 1.00 92.00 96 SER A O 1
ATOM 710 N N . GLY A 1 97 ? 25.522 -2.706 -22.040 1.00 88.00 97 GLY A N 1
ATOM 711 C CA . GLY A 1 97 ? 25.672 -3.870 -22.916 1.00 88.00 97 GLY A CA 1
ATOM 712 C C . GLY A 1 97 ? 25.920 -5.189 -22.179 1.00 88.00 97 GLY A C 1
ATOM 713 O O . GLY A 1 97 ? 26.344 -6.156 -22.805 1.00 88.00 97 GLY A O 1
ATOM 714 N N . ASP A 1 98 ? 25.689 -5.250 -20.862 1.00 85.44 98 ASP A N 1
ATOM 715 C CA . ASP A 1 98 ? 25.734 -6.514 -20.124 1.00 85.44 98 ASP A CA 1
ATOM 716 C C . ASP A 1 98 ? 24.428 -7.293 -20.338 1.00 85.44 98 ASP A C 1
ATOM 718 O O . ASP A 1 98 ? 23.442 -7.110 -19.625 1.00 85.44 98 ASP A O 1
ATOM 722 N N . GLU A 1 99 ? 24.422 -8.179 -21.334 1.00 74.12 99 GLU A N 1
ATOM 723 C CA . GLU A 1 99 ? 23.273 -9.034 -21.668 1.00 74.12 99 GLU A CA 1
ATOM 724 C C . GLU A 1 99 ? 22.880 -9.974 -20.509 1.00 74.12 99 GLU A C 1
ATOM 726 O O . GLU A 1 99 ? 21.708 -10.337 -20.366 1.00 74.12 99 GLU A O 1
ATOM 731 N N . ARG A 1 100 ? 23.824 -10.299 -19.608 1.00 77.00 100 ARG A N 1
ATOM 732 C CA . ARG A 1 100 ? 23.571 -11.110 -18.403 1.00 77.00 100 ARG A CA 1
ATOM 733 C C . ARG A 1 100 ? 22.967 -10.313 -17.251 1.00 77.00 100 ARG A C 1
ATOM 735 O O . ARG A 1 100 ? 22.653 -10.893 -16.210 1.00 77.00 100 ARG A O 1
ATOM 742 N N . ALA A 1 101 ? 22.766 -9.004 -17.408 1.00 72.44 101 ALA A N 1
ATOM 743 C CA . ALA A 1 101 ? 22.029 -8.202 -16.434 1.00 72.44 101 ALA A CA 1
ATOM 744 C C . ALA A 1 101 ? 20.605 -8.746 -16.213 1.00 72.44 101 ALA A C 1
ATOM 746 O O . ALA A 1 101 ? 20.089 -8.660 -15.100 1.00 72.44 101 ALA A O 1
ATOM 747 N N . SER A 1 102 ? 20.012 -9.353 -17.249 1.00 64.56 102 SER A N 1
ATOM 748 C CA . SER A 1 102 ? 18.715 -10.037 -17.191 1.00 64.56 102 SER A CA 1
ATOM 749 C C . SER A 1 102 ? 18.762 -11.318 -16.344 1.00 64.56 102 SER A C 1
ATOM 751 O O . SER A 1 102 ? 17.928 -11.525 -15.474 1.00 64.56 102 SER A O 1
ATOM 753 N N . GLU A 1 103 ? 19.774 -12.165 -16.515 1.00 68.88 103 GLU A N 1
ATOM 754 C CA . GLU A 1 103 ? 19.919 -13.418 -15.757 1.00 68.88 103 GLU A CA 1
ATOM 755 C C . GLU A 1 103 ? 20.225 -13.168 -14.270 1.00 68.88 103 GLU A C 1
ATOM 757 O O . GLU A 1 103 ? 19.856 -13.955 -13.400 1.00 68.88 103 GLU A O 1
ATOM 762 N N . ASN A 1 104 ? 20.859 -12.031 -13.971 1.00 63.12 104 ASN A N 1
ATOM 763 C CA . ASN A 1 104 ? 21.156 -11.570 -12.617 1.00 63.12 104 ASN A CA 1
ATOM 764 C C . ASN A 1 104 ? 20.017 -10.745 -11.987 1.00 63.12 104 ASN A C 1
ATOM 766 O O . ASN A 1 104 ? 20.244 -10.107 -10.955 1.00 63.12 104 ASN A O 1
ATOM 770 N N . LEU A 1 105 ? 18.803 -10.772 -12.560 1.00 61.25 105 LEU A N 1
ATOM 771 C CA . LEU A 1 105 ? 17.570 -10.180 -12.019 1.00 61.25 105 LEU A CA 1
ATOM 772 C C . LEU A 1 105 ? 17.121 -10.849 -10.704 1.00 61.25 105 LEU A C 1
ATOM 774 O O . LEU A 1 105 ? 15.934 -11.065 -10.490 1.00 61.25 105 LEU A O 1
ATOM 778 N N . GLY A 1 106 ? 18.015 -11.078 -9.738 1.00 60.56 106 GLY A N 1
ATOM 779 C CA . GLY A 1 106 ? 17.676 -11.340 -8.333 1.00 60.56 106 GLY A CA 1
ATOM 780 C C . GLY A 1 106 ? 16.938 -10.169 -7.663 1.00 60.56 106 GLY A C 1
ATOM 781 O O . GLY A 1 106 ? 17.057 -9.960 -6.457 1.00 60.56 106 GLY A O 1
ATOM 782 N N . VAL A 1 107 ? 16.216 -9.370 -8.451 1.00 64.62 107 VAL A N 1
ATOM 783 C CA . VAL A 1 107 ? 15.269 -8.370 -8.023 1.00 64.62 107 VAL A CA 1
ATOM 784 C C . VAL A 1 107 ? 14.225 -9.098 -7.177 1.00 64.62 107 VAL A C 1
ATOM 786 O O . VAL A 1 107 ? 13.608 -10.056 -7.644 1.00 64.62 107 VAL A O 1
ATOM 789 N N . PRO A 1 108 ? 14.044 -8.689 -5.914 1.00 68.19 108 PRO A N 1
ATOM 790 C CA . PRO A 1 108 ? 13.110 -9.346 -5.016 1.00 68.19 108 PRO A CA 1
ATOM 791 C C . PRO A 1 108 ? 11.714 -9.423 -5.639 1.00 68.19 108 PRO A C 1
ATOM 793 O O . PRO A 1 108 ? 11.206 -8.410 -6.111 1.00 68.19 108 PRO A O 1
ATOM 796 N N . HIS A 1 109 ? 11.062 -10.587 -5.610 1.00 78.12 109 HIS A N 1
ATOM 797 C CA . HIS A 1 109 ? 9.661 -10.666 -6.023 1.00 78.12 109 HIS A CA 1
ATOM 798 C C . HIS A 1 109 ? 8.806 -9.809 -5.088 1.00 78.12 109 HIS A C 1
ATOM 800 O O . HIS A 1 109 ? 8.776 -10.014 -3.868 1.00 78.12 109 HIS A O 1
ATOM 806 N N . LEU A 1 110 ? 8.131 -8.817 -5.661 1.00 87.62 110 LEU A N 1
ATOM 807 C CA . LEU A 1 110 ? 7.226 -7.963 -4.918 1.00 87.62 110 LEU A CA 1
ATOM 808 C C . LEU A 1 110 ? 5.900 -8.706 -4.746 1.00 87.62 110 LEU A C 1
ATOM 810 O O . LEU A 1 110 ? 5.247 -9.061 -5.717 1.00 87.62 110 LEU A O 1
ATOM 814 N N . GLN A 1 111 ? 5.511 -8.956 -3.499 1.00 91.81 111 GLN A N 1
ATOM 815 C CA . GLN A 1 111 ? 4.253 -9.623 -3.179 1.00 91.81 111 GLN A CA 1
ATOM 816 C C . GLN A 1 111 ? 3.615 -9.024 -1.930 1.00 91.81 111 GLN A C 1
ATOM 818 O O . GLN A 1 111 ? 4.303 -8.587 -0.991 1.00 91.81 111 GLN A O 1
ATOM 823 N N . PHE A 1 112 ? 2.285 -9.027 -1.915 1.00 88.50 112 PHE A N 1
ATOM 824 C CA . PHE A 1 112 ? 1.498 -8.715 -0.732 1.00 88.50 112 PHE A CA 1
ATOM 825 C C . PHE A 1 112 ? 1.567 -9.888 0.245 1.00 88.50 112 PHE A C 1
ATOM 827 O O . PHE A 1 112 ? 1.206 -11.009 -0.096 1.00 88.50 112 PHE A O 1
ATOM 834 N N . ASP A 1 113 ? 2.031 -9.609 1.459 1.00 88.06 113 ASP A N 1
ATOM 835 C CA . ASP A 1 113 ? 2.086 -10.579 2.554 1.00 88.06 113 ASP A CA 1
ATOM 836 C C . ASP A 1 113 ? 1.026 -10.178 3.579 1.00 88.06 113 ASP A C 1
ATOM 838 O O . ASP A 1 113 ? 1.301 -9.477 4.552 1.00 88.06 113 ASP A O 1
ATOM 842 N N . LEU A 1 114 ? -0.229 -10.475 3.241 1.00 83.94 114 LEU A N 1
ATOM 843 C CA . LEU A 1 114 ? -1.385 -10.156 4.070 1.00 83.94 114 LEU A CA 1
ATOM 844 C C . LEU A 1 114 ? -1.671 -11.333 5.008 1.00 83.94 114 LEU A C 1
ATOM 846 O O . LEU A 1 114 ? -1.670 -12.489 4.584 1.00 83.94 114 LEU A O 1
ATOM 850 N N . ALA A 1 115 ? -1.940 -11.030 6.279 1.00 71.69 115 ALA A N 1
ATOM 851 C CA . ALA A 1 115 ? -2.223 -12.036 7.298 1.00 71.69 115 ALA A CA 1
ATOM 852 C C . ALA A 1 115 ? -3.419 -12.946 6.913 1.00 71.69 115 ALA A C 1
ATOM 854 O O . ALA A 1 115 ? -4.355 -12.495 6.242 1.00 71.69 115 ALA A O 1
ATOM 855 N N . PRO A 1 116 ? -3.424 -14.221 7.347 1.00 62.94 116 PRO A N 1
ATOM 856 C CA . PRO A 1 116 ? -4.421 -15.216 6.941 1.00 62.94 116 PRO A CA 1
ATOM 857 C C . PRO A 1 116 ? -5.874 -14.866 7.326 1.00 62.94 116 PRO A C 1
ATOM 859 O O . PRO A 1 116 ? -6.133 -14.099 8.253 1.00 62.94 116 PRO A O 1
ATOM 862 N N . ASP A 1 117 ? -6.831 -15.493 6.623 1.00 66.50 117 ASP A N 1
ATOM 863 C CA . ASP A 1 117 ? -8.278 -15.182 6.576 1.00 66.50 117 ASP A CA 1
ATOM 864 C C . ASP A 1 117 ? -9.012 -15.036 7.936 1.00 66.50 117 ASP A C 1
ATOM 866 O O . ASP A 1 117 ? -10.079 -14.421 7.994 1.00 66.50 117 ASP A O 1
ATOM 870 N N . ALA A 1 118 ? -8.462 -15.547 9.041 1.00 54.03 118 ALA A N 1
ATOM 871 C CA . ALA A 1 118 ? -9.135 -15.595 10.343 1.00 54.03 118 ALA A CA 1
ATOM 872 C C . ALA A 1 118 ? -9.401 -14.219 10.986 1.00 54.03 118 ALA A C 1
ATOM 874 O O . ALA A 1 118 ? -10.335 -14.098 11.775 1.00 54.03 118 ALA A O 1
ATOM 875 N N . ALA A 1 119 ? -8.622 -13.186 10.655 1.00 69.19 119 ALA A N 1
ATOM 876 C CA . ALA A 1 119 ? -8.769 -11.864 11.271 1.00 69.19 119 ALA A CA 1
ATOM 877 C C . ALA A 1 119 ? -9.742 -10.938 10.508 1.00 69.19 119 ALA A C 1
ATOM 879 O O . ALA A 1 119 ? -10.279 -9.980 11.060 1.00 69.19 119 ALA A O 1
ATOM 880 N N . TRP A 1 120 ? -10.047 -11.242 9.243 1.00 77.88 120 TRP A N 1
ATOM 881 C CA . TRP A 1 120 ? -10.760 -10.314 8.358 1.00 77.88 120 TRP A CA 1
ATOM 882 C C . TRP A 1 120 ? -12.233 -10.132 8.713 1.00 77.88 120 TRP A C 1
ATOM 884 O O . TRP A 1 120 ? -12.779 -9.070 8.446 1.00 77.88 120 TRP A O 1
ATOM 894 N N . SER A 1 121 ? -12.882 -11.110 9.355 1.00 81.50 121 SER A N 1
ATOM 895 C CA . SER A 1 121 ? -14.297 -10.997 9.748 1.00 81.50 121 SER A CA 1
ATOM 896 C C . SER A 1 121 ? -14.578 -9.854 10.727 1.00 81.50 121 SER A C 1
ATOM 898 O O . SER A 1 121 ? -15.733 -9.477 10.917 1.00 81.50 121 SER A O 1
ATOM 900 N N . GLU A 1 122 ? -13.541 -9.319 11.371 1.00 80.94 122 GLU A N 1
ATOM 901 C CA . GLU A 1 122 ? -13.664 -8.217 12.320 1.00 80.94 122 GLU A CA 1
ATOM 902 C C . GLU A 1 122 ? -13.573 -6.831 11.652 1.00 80.94 122 GLU A C 1
ATOM 904 O O . GLU A 1 122 ? -13.950 -5.830 12.265 1.00 80.94 122 GLU A O 1
ATOM 909 N N . LEU A 1 123 ? -13.129 -6.756 10.395 1.00 78.88 123 LEU A N 1
ATOM 910 C CA . LEU A 1 123 ? -12.884 -5.502 9.686 1.00 78.88 123 LEU A CA 1
ATOM 911 C C . LEU A 1 123 ? -14.145 -4.941 8.996 1.00 78.88 123 LEU A C 1
ATOM 913 O O . LEU A 1 123 ? -15.070 -5.685 8.65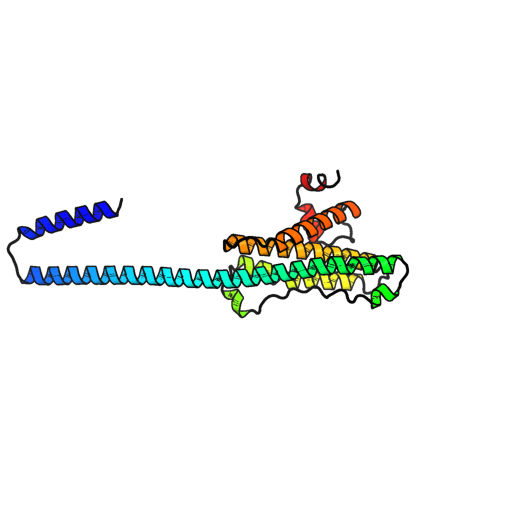9 1.00 78.88 123 LEU A O 1
ATOM 917 N N . PRO A 1 124 ? -14.202 -3.622 8.731 1.00 81.88 124 PRO A N 1
ATOM 918 C CA . PRO A 1 124 ? -15.238 -3.041 7.882 1.00 81.88 124 PRO A CA 1
ATOM 919 C C . PRO A 1 124 ? -15.200 -3.623 6.462 1.00 81.88 124 PRO A C 1
ATOM 921 O O . PRO A 1 124 ? -14.142 -3.666 5.834 1.00 81.88 124 PRO A O 1
ATOM 924 N N . ILE A 1 125 ? -16.364 -4.012 5.927 1.00 82.75 125 ILE A N 1
ATOM 925 C CA . ILE A 1 125 ? -16.496 -4.663 4.607 1.00 82.75 125 ILE A CA 1
ATOM 926 C C . ILE A 1 125 ? -15.822 -3.852 3.494 1.00 82.75 125 ILE A C 1
ATOM 928 O O . ILE A 1 125 ? -15.190 -4.429 2.615 1.00 82.75 125 ILE A O 1
ATOM 932 N N . GLN A 1 126 ? -15.925 -2.523 3.542 1.00 81.56 126 GLN A N 1
ATOM 933 C CA . GLN A 1 126 ? -15.341 -1.636 2.536 1.00 81.56 126 GLN A CA 1
ATOM 934 C C . GLN A 1 126 ? -13.810 -1.733 2.506 1.00 81.56 126 GLN A C 1
ATOM 936 O O . GLN A 1 126 ? -13.219 -1.770 1.433 1.00 81.56 126 GLN A O 1
ATOM 941 N N . ILE A 1 127 ? -13.173 -1.821 3.676 1.00 78.62 127 ILE A N 1
ATOM 942 C CA . ILE A 1 127 ? -11.715 -1.939 3.801 1.00 78.62 127 ILE A CA 1
ATOM 943 C C . ILE A 1 127 ? -11.264 -3.330 3.362 1.00 78.62 127 ILE A C 1
ATOM 945 O O . ILE A 1 127 ? -10.285 -3.457 2.632 1.00 78.62 127 ILE A O 1
ATOM 949 N N . ILE A 1 128 ? -12.013 -4.369 3.749 1.00 84.31 128 ILE A N 1
ATOM 950 C CA . ILE A 1 128 ? -11.739 -5.749 3.330 1.00 84.31 128 ILE A CA 1
ATOM 951 C C . ILE A 1 128 ? -11.778 -5.865 1.810 1.00 84.31 128 ILE A C 1
ATOM 953 O O . ILE A 1 128 ? -10.852 -6.426 1.237 1.00 84.31 128 ILE A O 1
ATOM 957 N N . ALA A 1 129 ? -12.838 -5.365 1.169 1.00 83.88 129 ALA A N 1
ATOM 958 C CA . ALA A 1 129 ? -13.007 -5.470 -0.277 1.00 83.88 129 ALA A CA 1
ATOM 959 C C . ALA A 1 129 ? -11.810 -4.852 -1.006 1.00 83.88 129 ALA A C 1
ATOM 961 O O . ALA A 1 129 ? -11.133 -5.545 -1.761 1.00 83.88 129 ALA A O 1
ATOM 962 N N . THR A 1 130 ? -11.469 -3.604 -0.669 1.00 85.19 130 THR A N 1
ATOM 963 C CA . THR A 1 130 ? -10.331 -2.907 -1.275 1.00 85.19 130 THR A CA 1
ATOM 964 C C . THR A 1 130 ? -9.022 -3.660 -1.054 1.00 85.19 130 THR A C 1
ATOM 966 O O . THR A 1 130 ? -8.293 -3.897 -2.007 1.00 85.19 130 THR A O 1
ATOM 969 N N . ILE A 1 131 ? -8.716 -4.081 0.178 1.00 87.38 131 ILE A N 1
ATOM 970 C CA . ILE A 1 131 ? -7.425 -4.715 0.491 1.00 87.38 131 ILE A CA 1
ATOM 971 C C . ILE A 1 131 ? -7.312 -6.115 -0.119 1.00 87.38 131 ILE A C 1
ATOM 973 O O . ILE A 1 131 ? -6.236 -6.484 -0.584 1.00 87.38 131 ILE A O 1
ATOM 977 N N . ARG A 1 132 ? -8.404 -6.890 -0.163 1.00 86.44 132 ARG A N 1
ATOM 978 C CA . ARG A 1 132 ? -8.412 -8.232 -0.770 1.00 86.44 132 ARG A CA 1
ATOM 979 C C . ARG A 1 132 ? -8.291 -8.199 -2.287 1.00 86.44 132 ARG A C 1
ATOM 981 O O . ARG A 1 132 ? -7.794 -9.164 -2.858 1.00 86.44 132 ARG A O 1
ATOM 988 N N . GLU A 1 133 ? -8.730 -7.125 -2.930 1.00 87.94 133 GLU A N 1
ATOM 989 C CA . GLU A 1 133 ? -8.585 -6.964 -4.376 1.00 87.94 133 GLU A CA 1
ATOM 990 C C . GLU A 1 133 ? -7.139 -6.648 -4.784 1.00 87.94 133 GLU A C 1
ATOM 992 O O . GLU A 1 133 ? -6.744 -6.974 -5.902 1.00 87.94 133 GLU A O 1
ATOM 997 N N . LEU A 1 134 ? -6.316 -6.081 -3.891 1.00 89.19 134 LEU A 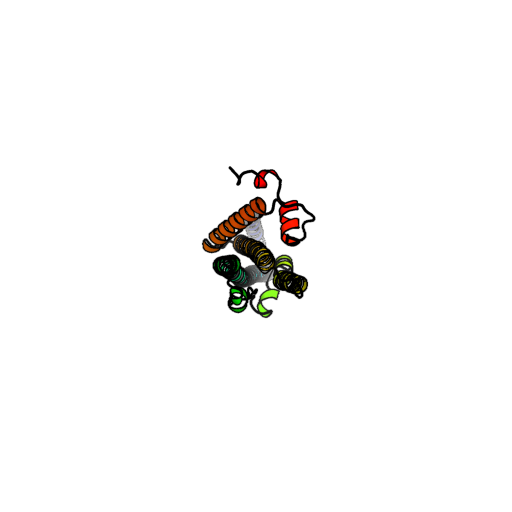N 1
ATOM 998 C CA . LEU A 1 134 ? -4.964 -5.635 -4.244 1.00 89.19 134 LEU A CA 1
ATOM 999 C C . LEU A 1 134 ? -4.003 -6.723 -4.691 1.00 89.19 134 LEU A C 1
ATOM 1001 O O . LEU A 1 134 ? -3.388 -6.522 -5.737 1.00 89.19 134 LEU A O 1
ATOM 1005 N N . PRO A 1 135 ? -3.851 -7.855 -3.981 1.00 90.38 135 PRO A N 1
ATOM 1006 C CA . PRO A 1 135 ? -2.963 -8.912 -4.446 1.00 90.38 135 PRO A CA 1
ATOM 1007 C C . PRO A 1 135 ? -3.366 -9.421 -5.830 1.00 90.38 135 PRO A C 1
ATOM 1009 O O . PRO A 1 135 ? -2.508 -9.628 -6.682 1.00 90.38 135 PRO A O 1
ATOM 1012 N N . SER A 1 136 ? -4.671 -9.569 -6.079 1.00 87.81 136 SER A N 1
ATOM 1013 C CA . SER A 1 136 ? -5.184 -10.017 -7.374 1.00 87.81 136 SER A CA 1
ATOM 1014 C C . SER A 1 136 ? -4.964 -8.979 -8.467 1.00 87.81 136 SER A C 1
ATOM 1016 O O . SER A 1 136 ? -4.492 -9.337 -9.539 1.00 87.81 136 SER A O 1
ATOM 1018 N N . ALA A 1 137 ? -5.254 -7.701 -8.209 1.00 88.44 137 ALA A N 1
ATOM 1019 C CA . ALA A 1 137 ? -4.988 -6.628 -9.162 1.00 88.44 137 ALA A CA 1
ATOM 1020 C C . ALA A 1 137 ? -3.490 -6.551 -9.491 1.00 88.44 137 ALA A C 1
ATOM 1022 O O . ALA A 1 137 ? -3.124 -6.522 -10.660 1.00 88.44 137 ALA A O 1
ATOM 1023 N N . PHE A 1 138 ? -2.636 -6.606 -8.464 1.00 91.75 138 PHE A N 1
ATOM 1024 C CA . PHE A 1 138 ? -1.185 -6.627 -8.616 1.00 91.75 138 PHE A CA 1
ATOM 1025 C C . PHE A 1 138 ? -0.731 -7.786 -9.496 1.00 91.75 138 PHE A C 1
ATOM 1027 O O . PHE A 1 138 ? 0.014 -7.560 -10.441 1.00 91.75 138 PHE A O 1
ATOM 1034 N N . GLN A 1 139 ? -1.213 -9.001 -9.220 1.00 91.25 139 GLN A N 1
ATOM 1035 C CA . GLN A 1 139 ? -0.873 -10.200 -9.983 1.00 91.25 139 GLN A CA 1
ATOM 1036 C C . GLN A 1 139 ? -1.391 -10.145 -11.425 1.00 91.25 139 GLN A C 1
ATOM 1038 O O . GLN A 1 139 ? -0.729 -10.626 -12.335 1.00 91.25 139 GLN A O 1
ATOM 1043 N N . VAL A 1 140 ? -2.563 -9.554 -11.663 1.00 90.00 140 VAL A N 1
ATOM 1044 C CA . VAL A 1 140 ? -3.069 -9.344 -13.027 1.00 90.00 140 VAL A CA 1
ATOM 1045 C C . VAL A 1 140 ? -2.137 -8.417 -13.801 1.00 90.00 140 VAL A C 1
ATOM 1047 O O . VAL A 1 140 ? -1.786 -8.737 -14.933 1.00 90.00 140 VAL A O 1
ATOM 1050 N N . THR A 1 141 ? -1.695 -7.313 -13.195 1.00 90.06 141 THR A N 1
ATOM 1051 C CA . THR A 1 141 ? -0.699 -6.422 -13.802 1.00 90.06 141 THR A CA 1
ATOM 1052 C C . THR A 1 141 ? 0.640 -7.131 -14.004 1.00 90.06 141 THR A C 1
ATOM 1054 O O . THR A 1 141 ? 1.250 -6.977 -15.053 1.00 90.06 141 THR A O 1
ATOM 1057 N N . ASP A 1 142 ? 1.070 -7.940 -13.038 1.00 90.56 142 ASP A N 1
ATOM 1058 C CA . ASP A 1 142 ? 2.299 -8.739 -13.082 1.00 90.56 142 ASP A CA 1
ATOM 1059 C C . ASP A 1 142 ? 2.313 -9.681 -14.292 1.00 90.56 142 ASP A C 1
ATOM 1061 O O . ASP A 1 142 ? 3.189 -9.593 -15.150 1.00 90.56 142 ASP A O 1
ATOM 1065 N N . ASN A 1 143 ? 1.259 -10.489 -14.417 1.00 89.88 143 ASN A N 1
ATOM 1066 C CA . ASN A 1 143 ? 1.056 -11.410 -15.529 1.00 89.88 143 ASN A CA 1
ATOM 1067 C C . ASN A 1 143 ? 0.907 -10.668 -16.862 1.00 89.88 143 ASN A C 1
ATOM 1069 O O . ASN A 1 143 ? 1.339 -11.167 -17.895 1.00 89.88 143 ASN A O 1
ATOM 1073 N N . TRP A 1 144 ? 0.265 -9.495 -16.864 1.00 89.00 144 TRP A N 1
ATOM 1074 C CA . TRP A 1 144 ? 0.129 -8.677 -18.067 1.00 89.00 144 TRP A CA 1
ATOM 1075 C C . TRP A 1 144 ? 1.490 -8.169 -18.545 1.00 89.00 144 TRP A C 1
ATOM 1077 O O . TRP A 1 144 ? 1.786 -8.326 -19.729 1.00 89.00 144 TRP A O 1
ATOM 1087 N N . ILE A 1 145 ? 2.327 -7.654 -17.631 1.00 88.00 145 ILE A N 1
ATOM 1088 C CA . ILE A 1 145 ? 3.720 -7.290 -17.919 1.00 88.00 145 ILE A CA 1
ATOM 1089 C C . ILE A 1 145 ? 4.405 -8.510 -18.533 1.00 88.00 145 ILE A C 1
ATOM 1091 O O . ILE A 1 145 ? 4.832 -8.433 -19.675 1.00 88.00 145 ILE A O 1
ATOM 1095 N N . GLU A 1 146 ? 4.420 -9.661 -17.858 1.00 86.00 146 GLU A N 1
ATOM 1096 C CA . GLU A 1 146 ? 5.055 -10.882 -18.385 1.00 86.00 146 GLU A CA 1
ATOM 1097 C C . GLU A 1 146 ? 4.539 -11.284 -19.775 1.00 86.00 146 GLU A C 1
ATOM 1099 O O . GLU A 1 146 ? 5.335 -11.561 -20.668 1.00 86.00 146 GLU A O 1
ATOM 1104 N N . SER A 1 147 ? 3.223 -11.228 -20.000 1.00 84.56 147 SER A N 1
ATOM 1105 C CA . SER A 1 147 ? 2.603 -11.626 -21.269 1.00 84.56 147 SER A CA 1
ATOM 1106 C C . SER A 1 147 ? 2.960 -10.729 -22.455 1.00 84.56 147 SER A C 1
ATOM 1108 O O . SER A 1 147 ? 2.983 -11.203 -23.589 1.00 84.56 147 SER A O 1
ATOM 1110 N N . ILE A 1 148 ? 3.241 -9.442 -22.218 1.00 77.75 148 ILE A N 1
ATOM 1111 C CA . ILE A 1 148 ? 3.708 -8.531 -23.272 1.00 77.75 148 ILE A CA 1
ATOM 1112 C C . ILE A 1 148 ? 5.117 -8.919 -23.726 1.00 77.75 148 ILE A C 1
ATOM 1114 O O . ILE A 1 148 ? 5.451 -8.755 -24.900 1.00 77.75 148 ILE A O 1
ATOM 1118 N N . TYR A 1 149 ? 5.923 -9.471 -22.820 1.00 73.62 149 TYR A N 1
ATOM 1119 C CA . TYR A 1 149 ? 7.345 -9.713 -23.048 1.00 73.62 149 TYR A CA 1
ATOM 1120 C C . TYR A 1 149 ? 7.704 -11.158 -23.371 1.00 73.62 149 TYR A C 1
ATOM 1122 O O . TYR A 1 149 ? 8.874 -11.436 -23.620 1.00 73.62 149 TYR A O 1
ATOM 1130 N N . ASP A 1 150 ? 6.721 -12.050 -23.504 1.00 68.00 150 ASP A N 1
ATOM 1131 C CA . ASP A 1 150 ? 6.893 -13.440 -23.960 1.00 68.00 150 ASP A CA 1
ATOM 1132 C C . ASP A 1 150 ? 7.351 -13.554 -25.447 1.00 68.00 150 ASP A C 1
ATOM 1134 O O . ASP A 1 150 ? 7.177 -14.581 -26.105 1.00 68.00 150 ASP A O 1
ATOM 1138 N N . GLY A 1 151 ? 7.958 -12.497 -26.011 1.00 59.16 151 GLY A N 1
ATOM 1139 C CA . GLY A 1 151 ? 8.459 -12.453 -27.387 1.00 59.16 151 GLY A CA 1
ATOM 1140 C C . GLY A 1 151 ? 9.153 -11.160 -27.853 1.00 59.16 151 GLY A C 1
ATOM 1141 O O . GLY A 1 151 ? 9.302 -10.998 -29.063 1.00 59.16 151 GLY A O 1
ATOM 1142 N N . TRP A 1 152 ? 9.551 -10.237 -26.964 1.00 57.38 152 TRP A N 1
ATOM 1143 C CA . TRP A 1 152 ? 10.230 -8.974 -27.324 1.00 57.38 152 TRP A CA 1
ATOM 1144 C C . TRP A 1 152 ? 11.558 -8.811 -26.558 1.00 57.38 152 TRP A C 1
ATOM 1146 O O . TRP A 1 152 ? 11.618 -9.100 -25.369 1.00 57.38 152 TRP A O 1
ATOM 1156 N N . ASP A 1 153 ? 12.599 -8.299 -27.229 1.00 65.75 153 ASP A N 1
ATOM 1157 C CA . ASP A 1 153 ? 13.990 -8.216 -26.727 1.00 65.75 153 ASP A CA 1
ATOM 1158 C C . ASP A 1 153 ? 14.294 -6.995 -25.818 1.00 65.75 153 ASP A C 1
ATOM 1160 O O . ASP A 1 153 ? 15.445 -6.782 -25.435 1.00 65.75 153 ASP A O 1
ATOM 1164 N N . ASP A 1 154 ? 13.316 -6.145 -25.476 1.00 83.69 154 ASP A N 1
ATOM 1165 C CA . ASP A 1 154 ? 13.590 -4.871 -24.787 1.00 83.69 154 ASP A CA 1
ATOM 1166 C C . ASP A 1 154 ? 13.378 -4.931 -23.264 1.00 83.69 154 ASP A C 1
ATOM 1168 O O . ASP A 1 154 ? 12.337 -4.542 -22.728 1.00 83.69 154 ASP A O 1
ATOM 1172 N N . LEU A 1 155 ? 14.415 -5.373 -22.543 1.00 84.75 155 LEU A N 1
ATOM 1173 C CA . LEU A 1 155 ? 14.429 -5.395 -21.076 1.00 84.75 155 LEU A CA 1
ATOM 1174 C C . LEU A 1 155 ? 14.177 -4.012 -20.447 1.00 84.75 155 LEU A C 1
ATOM 1176 O O . LEU A 1 155 ? 13.671 -3.943 -19.327 1.00 84.75 155 LEU A O 1
ATOM 1180 N N . LEU A 1 156 ? 14.520 -2.903 -21.114 1.00 87.69 156 LEU A N 1
ATOM 1181 C CA . LEU A 1 156 ? 14.340 -1.573 -20.522 1.00 87.69 156 LEU A CA 1
ATOM 1182 C C . LEU A 1 156 ? 12.864 -1.243 -20.337 1.00 87.69 156 LEU A C 1
ATOM 1184 O O . LEU A 1 156 ? 12.495 -0.778 -19.260 1.00 87.69 156 LEU A O 1
ATOM 1188 N N . GLN A 1 157 ? 12.030 -1.573 -21.322 1.00 87.06 157 GLN A N 1
ATOM 1189 C CA . GLN A 1 157 ? 10.582 -1.388 -21.229 1.00 87.06 157 GLN A CA 1
ATOM 1190 C C . GLN A 1 157 ? 9.983 -2.229 -20.094 1.00 87.06 157 GLN A C 1
ATOM 1192 O O . GLN A 1 157 ? 9.165 -1.733 -19.316 1.00 87.06 157 GLN A O 1
ATOM 1197 N N . VAL A 1 158 ? 10.460 -3.470 -19.916 1.00 87.69 158 VAL A N 1
ATOM 1198 C CA . VAL A 1 158 ? 10.070 -4.315 -18.774 1.00 87.69 158 VAL A CA 1
ATOM 1199 C C . VAL A 1 158 ? 10.388 -3.598 -17.466 1.00 87.69 158 VAL A C 1
ATOM 1201 O O . VAL A 1 158 ? 9.523 -3.463 -16.603 1.00 87.69 158 VAL A O 1
ATOM 1204 N N . LEU A 1 159 ? 11.626 -3.121 -17.307 1.00 88.81 159 LEU A N 1
ATOM 1205 C CA . LEU A 1 159 ? 12.072 -2.440 -16.092 1.00 88.81 159 LEU A CA 1
ATOM 1206 C C . LEU A 1 159 ? 11.273 -1.157 -15.830 1.00 88.81 159 LEU A C 1
ATOM 1208 O O . LEU A 1 159 ? 10.987 -0.856 -14.672 1.00 88.81 159 LEU A O 1
ATOM 1212 N N . ASP A 1 160 ? 10.874 -0.433 -16.878 1.00 90.75 160 ASP A N 1
ATOM 1213 C CA . ASP A 1 160 ? 10.008 0.741 -16.771 1.00 90.75 160 ASP A CA 1
ATOM 1214 C C . ASP A 1 160 ? 8.599 0.384 -16.284 1.00 90.75 160 ASP A C 1
ATOM 1216 O O . ASP A 1 160 ? 8.118 0.992 -15.325 1.00 90.75 160 ASP A O 1
ATOM 1220 N N . LEU A 1 161 ? 7.958 -0.647 -16.841 1.00 90.50 161 LEU A N 1
ATOM 1221 C CA . LEU A 1 161 ? 6.642 -1.096 -16.365 1.00 90.50 161 LEU A CA 1
ATOM 1222 C C . LEU A 1 161 ? 6.697 -1.667 -14.940 1.00 90.50 161 LEU A C 1
ATOM 1224 O O . LEU A 1 161 ? 5.778 -1.460 -14.146 1.00 90.50 161 LEU A O 1
ATOM 1228 N N . ARG A 1 162 ? 7.790 -2.340 -14.572 1.00 92.19 162 ARG A N 1
ATOM 1229 C CA . ARG A 1 162 ? 8.019 -2.835 -13.205 1.00 92.19 162 ARG A CA 1
ATOM 1230 C C . ARG A 1 162 ? 8.237 -1.690 -12.210 1.00 92.19 162 ARG A C 1
ATOM 1232 O O . ARG A 1 162 ? 7.702 -1.733 -11.101 1.00 92.19 162 ARG A O 1
ATOM 1239 N N . GLU A 1 163 ? 8.970 -0.644 -12.600 1.00 93.75 163 GLU A N 1
ATOM 1240 C CA . GLU A 1 163 ? 9.105 0.594 -11.817 1.00 93.75 163 GLU A CA 1
ATOM 1241 C C . GLU A 1 163 ? 7.732 1.254 -11.614 1.00 93.75 163 GLU A C 1
ATOM 1243 O O . GLU A 1 163 ? 7.360 1.574 -10.482 1.00 93.75 163 GLU A O 1
ATOM 1248 N N . GLN A 1 164 ? 6.936 1.369 -12.679 1.00 93.44 164 GLN A N 1
ATOM 1249 C CA . GLN A 1 164 ? 5.564 1.874 -12.627 1.00 93.44 164 GLN A CA 1
ATOM 1250 C C . GLN A 1 164 ? 4.672 1.069 -11.668 1.00 93.44 164 GLN A C 1
ATOM 1252 O O . GLN A 1 164 ? 3.974 1.658 -10.836 1.00 93.44 164 GLN A O 1
ATOM 1257 N N . GLN A 1 165 ? 4.714 -0.264 -11.740 1.00 93.81 165 GLN A N 1
ATOM 1258 C CA . GLN A 1 165 ? 3.919 -1.159 -10.893 1.00 93.81 165 GLN A CA 1
ATOM 1259 C C . GLN A 1 165 ? 4.276 -0.954 -9.417 1.00 93.81 165 GLN A C 1
ATOM 1261 O O . GLN A 1 165 ? 3.394 -0.736 -8.582 1.00 93.81 165 GLN A O 1
ATOM 1266 N N . ALA A 1 166 ? 5.572 -0.953 -9.094 1.00 95.12 166 ALA A N 1
ATOM 1267 C CA . ALA A 1 166 ? 6.053 -0.754 -7.732 1.00 95.12 166 ALA A CA 1
ATOM 1268 C C . ALA A 1 166 ? 5.667 0.626 -7.173 1.00 95.12 166 ALA A C 1
ATOM 1270 O O . ALA A 1 166 ? 5.243 0.716 -6.021 1.00 95.12 166 ALA A O 1
ATOM 1271 N N . ILE A 1 167 ? 5.748 1.689 -7.983 1.00 94.88 167 ILE A N 1
ATOM 1272 C CA . ILE A 1 167 ? 5.305 3.037 -7.594 1.00 94.88 167 ILE A CA 1
ATOM 1273 C C . ILE A 1 167 ? 3.798 3.054 -7.320 1.00 94.88 167 ILE A C 1
ATOM 1275 O O . ILE A 1 167 ? 3.374 3.557 -6.278 1.00 94.88 167 ILE A O 1
ATOM 1279 N N . HIS A 1 168 ? 2.985 2.505 -8.229 1.00 93.62 168 HIS A N 1
ATOM 1280 C CA . HIS A 1 168 ? 1.527 2.531 -8.112 1.00 93.62 168 HIS A CA 1
ATOM 1281 C C . HIS A 1 168 ? 1.043 1.832 -6.840 1.00 93.62 168 HIS A C 1
ATOM 1283 O O . HIS A 1 168 ? 0.367 2.435 -6.003 1.00 93.62 168 HIS A O 1
ATOM 1289 N N . TYR A 1 169 ? 1.410 0.560 -6.685 1.00 94.94 169 TYR A N 1
ATOM 1290 C CA . TYR A 1 169 ? 0.955 -0.244 -5.558 1.00 94.94 169 TYR A CA 1
ATOM 1291 C C . TYR A 1 169 ? 1.642 0.165 -4.252 1.00 94.94 169 TYR A C 1
ATOM 1293 O O . TYR A 1 169 ? 1.032 0.048 -3.191 1.00 94.94 169 TYR A O 1
ATOM 1301 N N . GLY A 1 170 ? 2.870 0.694 -4.311 1.00 96.06 170 GLY A N 1
ATOM 1302 C CA . GLY A 1 170 ? 3.554 1.285 -3.161 1.00 96.06 170 GLY A CA 1
ATOM 1303 C C . GLY A 1 170 ? 2.807 2.498 -2.602 1.00 96.06 170 GLY A C 1
ATOM 1304 O O . GLY A 1 170 ? 2.538 2.541 -1.402 1.00 96.06 170 GLY A O 1
ATOM 1305 N N . LEU A 1 171 ? 2.395 3.439 -3.464 1.00 94.88 171 LEU A N 1
ATOM 1306 C CA . LEU A 1 171 ? 1.562 4.586 -3.070 1.00 94.88 171 LEU A CA 1
ATOM 1307 C C . LEU A 1 171 ? 0.247 4.138 -2.450 1.00 94.88 171 LEU A C 1
ATOM 1309 O O . LEU A 1 171 ? -0.129 4.614 -1.382 1.00 94.88 171 LEU A O 1
ATOM 1313 N N . LEU A 1 172 ? -0.435 3.205 -3.106 1.00 92.44 172 LEU A N 1
ATOM 1314 C CA . LEU A 1 172 ? -1.742 2.763 -2.656 1.00 92.44 172 LEU A CA 1
ATOM 1315 C C . LEU A 1 172 ? -1.670 2.015 -1.312 1.00 92.44 172 LEU A C 1
ATOM 1317 O O . LEU A 1 172 ? -2.528 2.201 -0.450 1.00 92.44 172 LEU A O 1
ATOM 1321 N N . ALA A 1 173 ? -0.612 1.231 -1.086 1.00 94.19 173 ALA A N 1
ATOM 1322 C CA . ALA A 1 173 ? -0.348 0.620 0.212 1.00 94.19 173 ALA A CA 1
ATOM 1323 C C . ALA A 1 173 ? -0.091 1.676 1.303 1.00 94.19 173 ALA A C 1
ATOM 1325 O O . ALA A 1 173 ? -0.641 1.559 2.399 1.00 94.19 173 ALA A O 1
ATOM 1326 N N . CYS A 1 174 ? 0.683 2.730 1.007 1.00 95.94 174 CYS A N 1
ATOM 1327 C CA . CYS A 1 174 ? 0.894 3.850 1.930 1.00 95.94 174 CYS A CA 1
ATOM 1328 C C . CYS A 1 174 ? -0.421 4.563 2.288 1.00 95.94 174 CYS A C 1
ATOM 1330 O O . CYS A 1 174 ? -0.681 4.810 3.466 1.00 95.94 174 CYS A O 1
ATOM 1332 N N . GLU A 1 175 ? -1.253 4.868 1.289 1.00 93.62 175 GLU A N 1
ATOM 1333 C CA . GLU A 1 175 ? -2.542 5.552 1.459 1.00 93.62 175 GLU A CA 1
ATOM 1334 C C . GLU A 1 175 ? -3.495 4.744 2.342 1.00 93.62 175 GLU A C 1
ATOM 1336 O O . GLU A 1 175 ? -4.041 5.268 3.314 1.00 93.62 175 GLU A O 1
ATOM 1341 N N . LEU A 1 176 ? -3.638 3.448 2.060 1.00 91.75 176 LEU A N 1
ATOM 1342 C CA . LEU A 1 176 ? -4.496 2.560 2.840 1.00 91.75 176 LEU A CA 1
ATOM 1343 C C . LEU A 1 176 ? -3.973 2.360 4.265 1.00 91.75 176 LEU A C 1
ATOM 1345 O O . LEU A 1 176 ? -4.760 2.400 5.208 1.00 91.75 176 LEU A O 1
ATOM 1349 N N . ALA A 1 177 ? -2.659 2.206 4.454 1.00 94.25 177 ALA A N 1
ATOM 1350 C CA . ALA A 1 177 ? -2.076 2.096 5.790 1.00 94.25 177 ALA A CA 1
ATOM 1351 C C . ALA A 1 177 ? -2.353 3.352 6.636 1.00 94.25 177 ALA A C 1
ATOM 1353 O O . ALA A 1 177 ? -2.71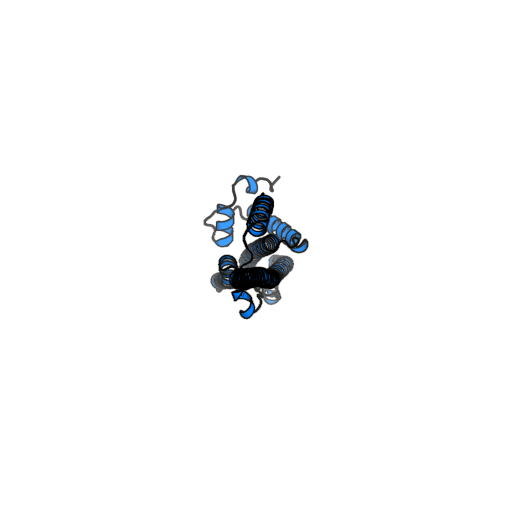5 3.244 7.810 1.00 94.25 177 ALA A O 1
ATOM 1354 N N . GLN A 1 178 ? -2.226 4.547 6.045 1.00 94.50 178 GLN A N 1
ATOM 1355 C CA . GLN A 1 178 ? -2.544 5.805 6.726 1.00 94.50 178 GLN A CA 1
ATOM 1356 C C . GLN A 1 178 ? -4.037 5.942 7.020 1.00 94.50 178 GLN A C 1
ATOM 1358 O O . GLN A 1 178 ? -4.388 6.303 8.140 1.00 94.50 178 GLN A O 1
ATOM 1363 N N . GLN A 1 179 ? -4.905 5.604 6.063 1.00 92.62 179 GLN A N 1
ATOM 1364 C CA . GLN A 1 179 ? -6.353 5.627 6.264 1.00 92.62 179 GLN A CA 1
ATOM 1365 C C . GLN A 1 179 ? -6.770 4.731 7.436 1.00 92.62 179 GLN A C 1
ATOM 1367 O O . GLN A 1 179 ? -7.536 5.162 8.297 1.00 92.62 179 GLN A O 1
ATOM 1372 N N . ILE A 1 180 ? -6.236 3.507 7.502 1.00 91.56 180 ILE A N 1
ATOM 1373 C CA . ILE A 1 180 ? -6.536 2.572 8.589 1.00 91.56 180 ILE A CA 1
ATOM 1374 C C . ILE A 1 180 ? -6.055 3.131 9.930 1.00 91.56 180 ILE A C 1
ATOM 1376 O O . ILE A 1 180 ? -6.808 3.099 10.900 1.00 91.56 180 ILE A O 1
ATOM 1380 N N . ARG A 1 181 ? -4.828 3.673 9.996 1.00 94.81 181 ARG A N 1
ATOM 1381 C CA . ARG A 1 181 ? -4.285 4.294 11.219 1.00 94.81 181 ARG A CA 1
ATOM 1382 C C . ARG A 1 181 ? -5.124 5.473 11.700 1.00 94.81 181 ARG A C 1
ATOM 1384 O O . ARG A 1 181 ? -5.381 5.573 12.899 1.00 94.81 181 ARG A O 1
ATOM 1391 N N . ASP A 1 182 ? -5.556 6.330 10.778 1.00 93.62 182 ASP A N 1
ATOM 1392 C CA . ASP A 1 182 ? -6.405 7.480 11.081 1.00 93.62 182 ASP A CA 1
ATOM 1393 C C . ASP A 1 182 ? -7.774 7.023 11.629 1.00 93.62 182 ASP A C 1
ATOM 1395 O O . ASP A 1 182 ? -8.250 7.577 12.622 1.00 93.62 182 ASP A O 1
ATOM 1399 N N . GLU A 1 183 ? -8.377 5.972 11.056 1.00 90.88 183 GLU A N 1
ATOM 1400 C CA . GLU A 1 183 ? -9.635 5.385 11.549 1.00 90.88 183 GLU A CA 1
ATOM 1401 C C . GLU A 1 183 ? -9.530 4.846 12.980 1.00 90.88 183 GLU A C 1
ATOM 1403 O O . GLU A 1 183 ? -10.430 5.072 13.791 1.00 90.88 183 GLU A O 1
ATOM 1408 N N . ILE A 1 184 ? -8.432 4.159 13.310 1.00 93.44 184 ILE A N 1
ATOM 1409 C CA . ILE A 1 184 ? -8.194 3.620 14.661 1.00 93.44 184 ILE A CA 1
ATOM 1410 C C . ILE A 1 184 ? -7.544 4.627 15.612 1.00 93.44 184 ILE A C 1
ATOM 1412 O O . ILE A 1 184 ? -7.224 4.276 16.747 1.00 93.44 184 ILE A O 1
ATOM 1416 N N . GLN A 1 185 ? -7.350 5.871 15.164 1.00 96.19 185 GLN A N 1
ATOM 1417 C CA . GLN A 1 185 ? -6.757 6.967 15.935 1.00 96.19 185 GLN A CA 1
ATOM 1418 C C . GLN A 1 185 ? -5.348 6.658 16.473 1.00 96.19 185 GLN A C 1
ATOM 1420 O O . GLN A 1 185 ? -4.958 7.122 17.547 1.00 96.19 185 GLN A O 1
ATOM 1425 N N . VAL A 1 186 ? -4.562 5.881 15.726 1.00 95.81 186 VAL A N 1
ATOM 1426 C CA . VAL A 1 186 ? -3.158 5.586 16.044 1.00 95.81 186 VAL A CA 1
ATOM 1427 C C . VAL A 1 186 ? -2.259 6.568 15.285 1.00 95.81 186 VAL A C 1
ATOM 1429 O O . VAL A 1 186 ? -2.564 6.913 14.143 1.00 95.81 186 VAL A O 1
ATOM 1432 N N . PRO A 1 187 ? -1.131 7.029 15.867 1.00 97.44 187 PRO A N 1
ATOM 1433 C CA . PRO A 1 187 ? -0.215 7.923 15.168 1.00 97.44 187 PRO A CA 1
ATOM 1434 C C . PRO A 1 187 ? 0.215 7.368 13.807 1.00 97.44 187 PRO A C 1
ATOM 1436 O O . PRO A 1 187 ? 0.495 6.174 13.670 1.00 97.44 187 PRO A O 1
ATOM 1439 N N . ARG A 1 188 ? 0.306 8.245 12.804 1.00 95.56 188 ARG A N 1
ATOM 1440 C CA . ARG A 1 188 ? 0.800 7.888 11.469 1.00 95.56 188 ARG A CA 1
ATOM 1441 C C . ARG A 1 188 ? 2.234 7.357 11.541 1.00 95.56 188 ARG A C 1
ATOM 1443 O O . ARG A 1 188 ? 3.043 7.826 12.340 1.00 95.56 188 ARG A O 1
ATOM 1450 N N . SER A 1 189 ? 2.546 6.379 10.696 1.00 95.19 189 SER A N 1
ATOM 1451 C CA . SER A 1 189 ? 3.897 5.826 10.584 1.00 95.19 189 SER A CA 1
ATOM 1452 C C . SER A 1 189 ? 4.804 6.814 9.852 1.00 95.19 189 SER A C 1
ATOM 1454 O O . SER A 1 189 ? 4.541 7.154 8.699 1.00 95.19 189 SER A O 1
ATOM 1456 N N . ALA A 1 190 ? 5.870 7.274 10.513 1.00 96.06 190 ALA A N 1
ATOM 1457 C CA . ALA A 1 190 ? 6.860 8.156 9.890 1.00 96.06 190 ALA A CA 1
ATOM 1458 C C . ALA A 1 190 ? 7.506 7.493 8.660 1.00 96.06 190 ALA A C 1
ATOM 1460 O O . ALA A 1 190 ? 7.630 8.125 7.619 1.00 96.06 190 ALA A O 1
ATOM 1461 N N . LEU A 1 191 ? 7.792 6.187 8.745 1.00 93.94 191 LEU A N 1
ATOM 1462 C CA . LEU A 1 191 ? 8.347 5.414 7.630 1.00 93.94 191 LEU A CA 1
ATOM 1463 C C . LEU A 1 191 ? 7.415 5.406 6.414 1.00 93.94 191 LEU A C 1
ATOM 1465 O O . LEU A 1 191 ? 7.868 5.569 5.286 1.00 93.94 191 LEU A O 1
ATOM 1469 N N . VAL A 1 192 ? 6.105 5.257 6.629 1.00 94.75 192 VAL A N 1
ATOM 1470 C CA . VAL A 1 192 ? 5.123 5.295 5.533 1.00 94.75 192 VAL A CA 1
ATOM 1471 C C . VAL A 1 192 ? 5.078 6.669 4.882 1.00 94.75 192 VAL A C 1
ATOM 1473 O O . VAL A 1 192 ? 4.943 6.743 3.664 1.00 94.75 192 VAL A O 1
ATOM 1476 N N . ALA A 1 193 ? 5.191 7.745 5.665 1.00 95.69 193 ALA A N 1
ATOM 1477 C CA . ALA A 1 193 ? 5.258 9.097 5.119 1.00 95.69 193 ALA A CA 1
ATOM 1478 C C . ALA A 1 193 ? 6.507 9.280 4.239 1.00 95.69 193 ALA A C 1
ATOM 1480 O O . ALA A 1 193 ? 6.394 9.813 3.136 1.00 95.69 193 ALA A O 1
ATOM 1481 N N . ASP A 1 194 ? 7.662 8.770 4.674 1.00 97.19 194 ASP A N 1
ATOM 1482 C CA . ASP A 1 194 ? 8.903 8.808 3.893 1.00 97.19 194 ASP A CA 1
ATOM 1483 C C . ASP A 1 194 ? 8.778 8.000 2.588 1.00 97.19 194 ASP A C 1
ATOM 1485 O O . ASP A 1 194 ? 9.145 8.483 1.513 1.00 97.19 194 ASP A O 1
ATOM 1489 N N . TYR A 1 195 ? 8.205 6.789 2.643 1.00 97.19 195 TYR A N 1
ATOM 1490 C CA . TYR A 1 195 ? 7.962 5.975 1.445 1.00 97.19 195 TYR A CA 1
ATOM 1491 C C . TYR A 1 195 ? 6.970 6.636 0.492 1.00 97.19 195 TYR A C 1
ATOM 1493 O O . TYR A 1 195 ? 7.204 6.653 -0.714 1.00 97.19 195 TYR A O 1
ATOM 1501 N N . GLN A 1 196 ? 5.898 7.230 1.012 1.00 96.62 196 GLN A N 1
ATOM 1502 C CA . GLN A 1 196 ? 4.938 7.955 0.192 1.00 96.62 196 GLN A CA 1
ATOM 1503 C C . GLN A 1 196 ? 5.605 9.131 -0.528 1.00 96.62 196 GLN A C 1
ATOM 1505 O O . GLN A 1 196 ? 5.454 9.259 -1.740 1.00 96.62 196 GLN A O 1
ATOM 1510 N N . GLN A 1 197 ? 6.399 9.945 0.176 1.00 96.88 197 GLN A N 1
ATOM 1511 C CA . GLN A 1 197 ? 7.145 11.048 -0.439 1.00 96.88 197 GLN A CA 1
ATOM 1512 C C . GLN A 1 197 ? 8.092 10.557 -1.540 1.00 96.88 197 GLN A C 1
ATOM 1514 O O . GLN A 1 197 ? 8.156 11.165 -2.613 1.00 96.88 197 GLN A O 1
ATOM 1519 N N . LEU A 1 198 ? 8.795 9.444 -1.302 1.00 96.69 198 LEU A N 1
ATOM 1520 C CA . LEU A 1 198 ? 9.651 8.802 -2.298 1.00 96.69 198 LEU A CA 1
ATOM 1521 C C . LEU A 1 198 ? 8.851 8.395 -3.541 1.00 96.69 198 LEU A C 1
ATOM 1523 O O . LEU A 1 198 ? 9.241 8.746 -4.656 1.00 96.69 198 LEU A O 1
ATOM 1527 N N . PHE A 1 199 ? 7.746 7.666 -3.371 1.00 96.75 199 PHE A N 1
ATOM 1528 C CA . PHE A 1 199 ? 6.949 7.198 -4.500 1.00 96.75 199 PHE A CA 1
ATOM 1529 C C . PHE A 1 199 ? 6.286 8.347 -5.257 1.00 96.75 199 PHE A C 1
ATOM 1531 O O . PHE A 1 199 ? 6.256 8.319 -6.481 1.00 96.75 199 PHE A O 1
ATOM 1538 N N . GLU A 1 200 ? 5.812 9.387 -4.572 1.00 94.69 200 GLU A N 1
ATOM 1539 C CA . GLU A 1 200 ? 5.267 10.581 -5.219 1.00 94.69 200 GLU A CA 1
ATOM 1540 C C . GLU A 1 200 ? 6.335 11.323 -6.028 1.00 94.69 200 GLU A C 1
ATOM 1542 O O . GLU A 1 200 ? 6.071 11.769 -7.145 1.00 94.69 200 GLU A O 1
ATOM 1547 N N . ALA A 1 201 ? 7.553 11.451 -5.493 1.00 94.81 201 ALA A N 1
ATOM 1548 C CA . ALA A 1 201 ? 8.667 12.049 -6.220 1.00 94.81 201 ALA A CA 1
ATOM 1549 C C . ALA A 1 201 ? 9.031 11.228 -7.465 1.00 94.81 201 ALA A C 1
ATOM 1551 O O . ALA A 1 201 ? 9.208 11.796 -8.543 1.00 94.81 201 ALA A O 1
ATOM 1552 N N . ARG A 1 202 ? 9.077 9.897 -7.339 1.00 94.38 202 ARG A N 1
ATOM 1553 C CA . ARG A 1 202 ? 9.317 8.976 -8.459 1.00 94.38 202 ARG A CA 1
ATOM 1554 C C . ARG A 1 202 ? 8.211 9.033 -9.502 1.00 94.38 202 ARG A C 1
ATOM 1556 O O . ARG A 1 202 ? 8.506 9.128 -10.685 1.00 94.38 202 ARG A O 1
ATOM 1563 N N . PHE A 1 203 ? 6.957 9.059 -9.068 1.00 91.69 203 PHE A N 1
ATOM 1564 C CA . PHE A 1 203 ? 5.805 9.219 -9.943 1.00 91.69 203 PHE A CA 1
ATOM 1565 C C . PHE A 1 203 ? 5.886 10.528 -10.735 1.00 91.69 203 PHE A C 1
ATOM 1567 O O . PHE A 1 203 ? 5.745 10.510 -11.952 1.00 91.69 203 PHE A O 1
ATOM 1574 N N . ARG A 1 204 ? 6.200 11.657 -10.083 1.00 89.44 204 ARG A N 1
ATOM 1575 C CA . ARG A 1 204 ? 6.402 12.943 -10.774 1.00 89.44 204 ARG A CA 1
ATOM 1576 C C . ARG A 1 204 ? 7.549 12.894 -11.784 1.00 89.44 204 ARG A C 1
ATOM 1578 O O . ARG A 1 204 ? 7.399 13.409 -12.886 1.00 89.44 204 ARG A O 1
ATOM 1585 N N . ALA A 1 205 ? 8.672 12.270 -11.428 1.00 90.50 205 ALA A N 1
ATOM 1586 C CA . ALA A 1 205 ? 9.805 12.110 -12.338 1.00 90.50 205 ALA A CA 1
ATOM 1587 C C . ALA A 1 205 ? 9.435 11.266 -13.568 1.00 90.50 205 ALA A C 1
ATOM 1589 O O . ALA A 1 205 ? 9.814 11.607 -14.685 1.00 90.50 205 ALA A O 1
ATOM 1590 N N . LEU A 1 206 ? 8.650 10.207 -13.367 1.00 87.44 206 LEU A N 1
ATOM 1591 C CA . LEU A 1 206 ? 8.148 9.350 -14.435 1.00 87.44 206 LEU A CA 1
ATOM 1592 C C . LEU A 1 206 ? 7.205 10.122 -15.366 1.00 87.44 206 LEU A C 1
ATOM 1594 O O . LEU A 1 206 ? 7.367 10.083 -16.580 1.00 87.44 206 LEU A O 1
ATOM 1598 N N . VAL A 1 207 ? 6.299 10.926 -14.801 1.00 84.69 207 VAL A N 1
ATOM 1599 C CA . VAL A 1 207 ? 5.419 11.826 -15.566 1.00 84.69 207 VAL A CA 1
ATOM 1600 C C . VAL A 1 207 ? 6.197 12.824 -16.411 1.00 84.69 207 VAL A C 1
ATOM 1602 O O . VAL A 1 207 ? 5.857 13.037 -17.574 1.00 84.69 207 VAL A O 1
ATOM 1605 N N . ALA A 1 208 ? 7.252 13.412 -15.848 1.00 86.19 208 ALA A N 1
ATOM 1606 C CA . ALA A 1 208 ? 8.102 14.355 -16.564 1.00 86.19 208 ALA A CA 1
ATOM 1607 C C . ALA A 1 208 ? 8.906 13.695 -17.698 1.00 86.19 208 ALA A C 1
ATOM 1609 O O . ALA A 1 208 ? 9.161 14.351 -18.706 1.00 86.19 208 ALA A O 1
ATOM 1610 N N . ARG A 1 209 ? 9.306 12.424 -17.540 1.00 84.75 209 ARG A N 1
ATOM 1611 C CA . ARG A 1 209 ? 10.112 11.686 -18.524 1.00 84.75 209 ARG A CA 1
ATOM 1612 C C . ARG A 1 209 ? 9.290 11.199 -19.715 1.00 84.75 209 ARG A C 1
ATOM 1614 O O . ARG A 1 209 ? 9.707 11.419 -20.844 1.00 84.75 209 ARG A O 1
ATOM 1621 N N . GLU A 1 210 ? 8.148 10.566 -19.455 1.00 75.69 210 GLU A N 1
ATOM 1622 C CA . GLU A 1 210 ? 7.368 9.874 -20.493 1.00 75.69 210 GLU A CA 1
ATOM 1623 C C . GLU A 1 210 ? 6.411 10.801 -21.254 1.00 75.69 210 GLU A C 1
ATOM 1625 O O . GLU A 1 210 ? 5.883 10.423 -22.290 1.00 75.69 210 GLU A O 1
ATOM 1630 N N . GLY A 1 211 ? 6.158 12.025 -20.765 1.00 68.81 211 GLY A N 1
ATOM 1631 C CA . GLY A 1 211 ? 5.266 12.961 -21.457 1.00 68.81 211 GLY A CA 1
ATOM 1632 C C . GLY A 1 211 ? 3.890 12.345 -21.736 1.00 68.81 211 GLY A C 1
ATOM 1633 O O . GLY A 1 211 ? 3.445 12.321 -22.877 1.00 68.81 211 GLY A O 1
ATOM 1634 N N . PHE A 1 212 ? 3.244 11.817 -20.692 1.00 66.31 212 PHE A N 1
ATOM 1635 C CA . PHE A 1 212 ? 2.054 10.961 -20.778 1.00 66.31 212 PHE A CA 1
ATOM 1636 C C . PHE A 1 212 ? 1.008 11.407 -21.813 1.00 66.31 212 PHE A C 1
ATOM 1638 O O . PHE A 1 212 ? 0.276 12.382 -21.606 1.00 66.31 212 PHE A O 1
ATOM 1645 N N . ALA A 1 213 ? 0.857 10.607 -22.869 1.00 61.97 213 ALA A N 1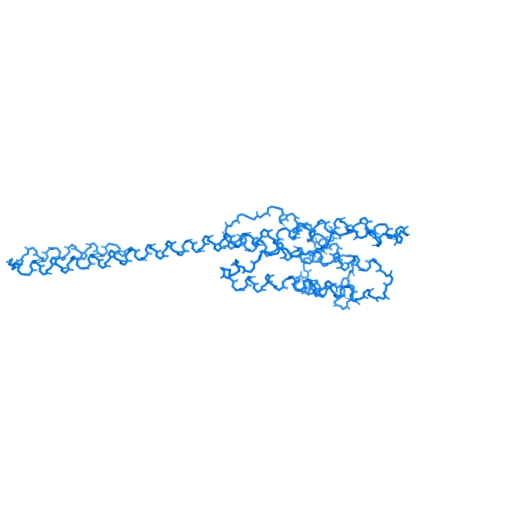
ATOM 1646 C CA . ALA A 1 213 ? -0.345 10.571 -23.687 1.00 61.97 213 ALA A CA 1
ATOM 1647 C C . ALA A 1 213 ? -1.278 9.455 -23.158 1.00 61.97 213 ALA A C 1
ATOM 1649 O O . ALA A 1 213 ? -0.824 8.332 -22.961 1.00 61.97 213 ALA A O 1
ATOM 1650 N N . PRO A 1 214 ? -2.588 9.695 -22.948 1.00 53.25 214 PRO A N 1
ATOM 1651 C CA . PRO A 1 214 ? -3.512 8.719 -22.343 1.00 53.25 214 PRO A CA 1
ATOM 1652 C C . PRO A 1 214 ? -3.678 7.370 -23.068 1.00 53.25 214 PRO A C 1
ATOM 1654 O O . PRO A 1 214 ? -4.337 6.486 -22.530 1.00 53.25 214 PRO A O 1
ATOM 1657 N N . ASN A 1 215 ? -3.131 7.225 -24.278 1.00 58.44 215 ASN A N 1
ATOM 1658 C CA . ASN A 1 215 ? -3.230 6.024 -25.112 1.00 58.44 215 ASN A CA 1
ATOM 1659 C C . ASN A 1 215 ? -1.862 5.383 -25.386 1.00 58.44 215 ASN A C 1
ATOM 1661 O O . ASN A 1 215 ? -1.756 4.570 -26.304 1.00 58.44 215 ASN A O 1
ATOM 1665 N N . ASP A 1 216 ? -0.823 5.788 -24.657 1.00 66.62 216 ASP A N 1
ATOM 1666 C CA . ASP A 1 216 ? 0.498 5.204 -24.829 1.00 66.62 216 ASP A CA 1
ATOM 1667 C C . ASP A 1 216 ? 0.560 3.814 -24.185 1.00 66.62 216 ASP A C 1
ATOM 1669 O O . ASP A 1 216 ? 0.105 3.630 -23.053 1.00 66.62 216 ASP A O 1
ATOM 1673 N N . LEU A 1 217 ? 1.083 2.830 -24.918 1.00 59.94 217 LEU A N 1
ATOM 1674 C CA . LEU A 1 217 ? 1.219 1.447 -24.436 1.00 59.94 217 LEU A CA 1
ATOM 1675 C C . LEU A 1 217 ? 2.293 1.327 -23.343 1.00 59.94 217 LEU A C 1
ATOM 1677 O O . LEU A 1 217 ? 2.300 0.347 -22.600 1.00 59.94 217 LEU A O 1
ATOM 1681 N N . ASP A 1 218 ? 3.125 2.358 -23.200 1.00 72.75 218 ASP A N 1
ATOM 1682 C CA . ASP A 1 218 ? 4.251 2.423 -22.267 1.00 72.75 218 ASP A CA 1
ATOM 1683 C C . ASP A 1 218 ? 3.827 2.753 -20.826 1.00 72.75 218 ASP A C 1
ATOM 1685 O O . ASP A 1 218 ? 4.658 2.932 -19.934 1.00 72.75 218 ASP A O 1
ATOM 1689 N N . VAL A 1 219 ? 2.518 2.832 -20.569 1.00 80.31 219 VAL A N 1
ATOM 1690 C CA . VAL A 1 219 ? 1.947 3.258 -19.294 1.00 80.31 219 VAL A CA 1
ATOM 1691 C C . VAL A 1 219 ? 1.014 2.200 -18.717 1.00 80.31 219 VAL A C 1
ATOM 1693 O O . VAL A 1 219 ? 0.059 1.765 -19.361 1.00 80.31 219 VAL A O 1
ATOM 1696 N N . LEU A 1 220 ? 1.197 1.877 -17.434 1.00 83.38 220 LEU A N 1
ATOM 1697 C CA . LEU A 1 220 ? 0.236 1.061 -16.698 1.00 83.38 220 LEU A CA 1
ATOM 1698 C C . LEU A 1 220 ? -1.160 1.705 -16.696 1.00 83.38 220 LEU A C 1
ATOM 1700 O O . LEU A 1 220 ? -1.299 2.857 -16.257 1.00 83.38 220 LEU A O 1
ATOM 1704 N N . PRO A 1 221 ? -2.221 0.966 -17.076 1.00 79.94 221 PRO A N 1
ATOM 1705 C CA . PRO A 1 221 ? -3.590 1.483 -17.092 1.00 79.94 221 PRO A CA 1
ATOM 1706 C C . PRO A 1 221 ? -4.027 2.102 -15.756 1.00 79.94 221 PRO A C 1
ATOM 1708 O O . PRO A 1 221 ? -4.772 3.082 -15.709 1.00 79.94 221 PRO A O 1
ATOM 1711 N N . GLU A 1 222 ? -3.559 1.550 -14.640 1.00 82.44 222 GLU A N 1
ATOM 1712 C CA . GLU A 1 222 ? -3.795 2.044 -13.283 1.00 82.44 222 GLU A CA 1
ATOM 1713 C C . GLU A 1 222 ? -3.189 3.436 -13.057 1.00 82.44 222 GLU A C 1
ATOM 1715 O O . GLU A 1 222 ? -3.837 4.316 -12.481 1.00 82.44 222 GLU A O 1
ATOM 1720 N N . LEU A 1 223 ? -1.960 3.663 -13.530 1.00 78.50 223 LEU A N 1
ATOM 1721 C CA . LEU A 1 223 ? -1.298 4.963 -13.433 1.00 78.50 223 LEU A CA 1
ATOM 1722 C C . LEU A 1 223 ? -1.929 5.981 -14.378 1.00 78.50 223 LEU A C 1
ATOM 1724 O O . LEU A 1 223 ? -2.143 7.120 -13.962 1.00 78.50 223 LEU A O 1
ATOM 1728 N N . ALA A 1 224 ? -2.306 5.573 -15.593 1.00 78.94 224 ALA A N 1
ATOM 1729 C CA . ALA A 1 224 ? -3.057 6.425 -16.514 1.00 78.94 224 ALA A CA 1
ATOM 1730 C C . ALA A 1 224 ? -4.364 6.924 -15.873 1.00 78.94 224 ALA A C 1
ATOM 1732 O O . ALA A 1 224 ? -4.665 8.120 -15.905 1.00 78.94 224 ALA A O 1
ATOM 1733 N N . ARG A 1 225 ? -5.109 6.030 -15.204 1.00 81.62 225 ARG A N 1
ATOM 1734 C CA . ARG A 1 225 ? -6.318 6.393 -14.444 1.00 81.62 225 ARG A CA 1
ATOM 1735 C C . ARG A 1 225 ? -6.011 7.373 -13.312 1.00 81.62 225 ARG A C 1
ATOM 1737 O O . ARG A 1 225 ? -6.721 8.368 -13.161 1.00 81.62 225 ARG A O 1
ATOM 1744 N N . ARG A 1 226 ? -4.944 7.131 -12.544 1.00 78.12 226 ARG A N 1
ATOM 1745 C CA . ARG A 1 226 ? -4.525 8.021 -11.447 1.00 78.12 226 ARG A CA 1
ATOM 1746 C C . ARG A 1 226 ? -4.170 9.420 -11.959 1.00 78.12 226 ARG A C 1
ATOM 1748 O O . ARG A 1 226 ? -4.592 10.412 -11.361 1.00 78.12 226 ARG A O 1
ATOM 1755 N N . LEU A 1 227 ? -3.485 9.520 -13.094 1.00 77.00 227 LEU A N 1
ATOM 1756 C CA . LEU A 1 227 ? -3.174 10.796 -13.742 1.00 77.00 227 LEU A CA 1
ATOM 1757 C C . LEU A 1 227 ? -4.416 11.526 -14.230 1.00 77.00 227 LEU A C 1
ATOM 1759 O O . LEU A 1 227 ? -4.562 12.710 -13.943 1.00 77.00 227 LEU A O 1
ATOM 1763 N N . ALA A 1 228 ? -5.341 10.822 -14.884 1.00 76.50 228 ALA A N 1
ATOM 1764 C CA . ALA A 1 228 ? -6.601 11.408 -15.337 1.00 76.50 228 ALA A CA 1
ATOM 1765 C C . ALA A 1 228 ? -7.439 11.967 -14.172 1.00 76.50 228 ALA A C 1
ATOM 1767 O O . ALA A 1 228 ? -8.171 12.940 -14.343 1.00 76.50 228 ALA A O 1
ATOM 1768 N N . SER A 1 229 ? -7.314 11.371 -12.981 1.00 74.50 229 SER A N 1
ATOM 1769 C CA . SER A 1 229 ? -7.977 11.845 -11.762 1.00 74.50 229 SER A CA 1
ATOM 1770 C C . SER A 1 229 ? -7.239 12.972 -11.026 1.00 74.50 229 SER A C 1
ATOM 1772 O O . SER A 1 229 ? -7.827 13.617 -10.158 1.00 74.50 229 SER A O 1
ATOM 1774 N N . THR A 1 230 ? -5.969 13.239 -11.358 1.00 67.06 230 THR A N 1
ATOM 1775 C CA . THR A 1 230 ? -5.170 14.279 -10.699 1.00 67.06 230 THR A CA 1
ATOM 1776 C C . THR A 1 230 ? -5.432 15.634 -11.370 1.00 67.06 230 THR A C 1
ATOM 1778 O O . THR A 1 230 ? -5.184 15.781 -12.567 1.00 67.06 230 THR A O 1
ATOM 1781 N N . PRO A 1 231 ? -5.918 16.661 -10.647 1.00 58.91 231 PRO A N 1
ATOM 1782 C CA . PRO A 1 231 ? -6.193 17.964 -11.243 1.00 58.91 231 PRO A CA 1
ATOM 1783 C C . PRO A 1 231 ? -4.906 18.599 -11.794 1.00 58.91 231 PRO A C 1
ATOM 1785 O O . PRO A 1 231 ? -3.884 18.662 -11.108 1.00 58.91 231 PRO A O 1
ATOM 1788 N N . ALA A 1 232 ? -4.980 19.118 -13.026 1.00 53.16 232 ALA A N 1
ATOM 1789 C CA . ALA A 1 232 ? -3.847 19.590 -13.835 1.00 53.16 232 ALA A CA 1
ATOM 1790 C C . ALA A 1 232 ? -2.903 20.608 -13.150 1.00 53.16 232 ALA A C 1
ATOM 1792 O O . ALA A 1 232 ? -1.758 20.764 -13.566 1.00 53.16 232 ALA A O 1
ATOM 1793 N N . GLY A 1 233 ? -3.343 21.273 -12.075 1.00 44.66 233 GLY A N 1
ATOM 1794 C CA . GLY A 1 233 ? -2.535 22.229 -11.309 1.00 44.66 233 GLY A CA 1
ATOM 1795 C C . GLY A 1 233 ? -1.393 21.617 -10.483 1.00 44.66 233 GLY A C 1
ATOM 1796 O O . GLY A 1 233 ? -0.449 22.330 -10.157 1.00 44.66 233 GLY A O 1
ATOM 1797 N N . LEU A 1 234 ? -1.431 20.314 -10.174 1.00 47.19 234 LEU A N 1
ATOM 1798 C CA . LEU A 1 234 ? -0.353 19.620 -9.444 1.00 47.19 234 LEU A CA 1
ATOM 1799 C C . LEU A 1 234 ? 0.717 19.008 -10.362 1.00 47.19 234 LEU A C 1
ATOM 1801 O O . LEU A 1 234 ? 1.823 18.736 -9.904 1.00 47.19 234 LEU A O 1
ATOM 1805 N N . ALA A 1 235 ? 0.418 18.831 -11.652 1.00 47.94 235 ALA A N 1
ATOM 1806 C CA . ALA A 1 235 ? 1.352 18.255 -12.622 1.00 47.94 235 ALA A CA 1
ATOM 1807 C C . ALA A 1 235 ? 2.464 19.236 -13.047 1.00 47.94 235 ALA A C 1
ATOM 1809 O O . ALA A 1 235 ? 3.540 18.809 -13.450 1.00 47.94 235 ALA A O 1
ATOM 1810 N N . VAL A 1 236 ? 2.228 20.548 -12.926 1.00 45.59 236 VAL A N 1
ATOM 1811 C CA . VAL A 1 236 ? 3.152 21.596 -13.409 1.00 45.59 236 VAL A CA 1
ATOM 1812 C C . VAL A 1 236 ? 4.040 22.164 -12.292 1.00 45.59 236 VAL A C 1
ATOM 1814 O O . VAL A 1 236 ? 5.161 22.591 -12.550 1.00 45.59 236 VAL A O 1
ATOM 1817 N N . ALA A 1 237 ? 3.599 22.117 -11.031 1.00 44.00 237 ALA A N 1
ATOM 1818 C CA . ALA A 1 237 ? 4.310 22.744 -9.909 1.00 44.00 237 ALA A CA 1
ATOM 1819 C C . ALA A 1 237 ? 5.600 22.017 -9.463 1.00 44.00 237 ALA A C 1
ATOM 1821 O O . ALA A 1 237 ? 6.322 22.535 -8.617 1.00 44.00 237 ALA A O 1
ATOM 1822 N N . GLY A 1 238 ? 5.892 20.827 -10.003 1.00 42.69 238 GLY A N 1
ATOM 1823 C CA . GLY A 1 238 ? 7.102 20.051 -9.694 1.00 42.69 238 GLY A CA 1
ATOM 1824 C C . GLY A 1 238 ? 8.214 20.126 -10.747 1.00 42.69 238 GLY A C 1
ATOM 1825 O O . GLY A 1 238 ? 9.228 19.458 -10.576 1.00 42.69 238 GLY A O 1
ATOM 1826 N N . ALA A 1 239 ? 8.021 20.886 -11.830 1.00 40.56 239 ALA A N 1
ATOM 1827 C CA . ALA A 1 239 ? 8.970 21.006 -12.944 1.00 40.56 239 ALA A CA 1
ATOM 1828 C C . ALA A 1 239 ? 9.715 22.359 -12.975 1.00 40.56 239 ALA A C 1
ATOM 1830 O O . ALA A 1 239 ? 10.257 22.735 -14.013 1.00 40.56 239 ALA A O 1
ATOM 1831 N N . SER A 1 240 ? 9.698 23.116 -11.870 1.00 37.97 240 SER A N 1
ATOM 1832 C CA . SER A 1 240 ? 10.364 24.425 -11.730 1.00 37.97 240 SER A CA 1
ATOM 1833 C C . SER A 1 240 ? 11.505 24.376 -10.727 1.00 37.97 240 SER A C 1
ATOM 1835 O O . SER A 1 240 ? 11.294 23.782 -9.647 1.00 37.97 240 SER A O 1
#

Secondary structure (DSSP, 8-state):
-HHHHHHHHHHHHHHHHTTS---HHHHHHHHHHHHHHHHHHHHHHHHHHHHHHHHHHHHHHHHHHHHHHHHHHHHHHHHHHHHHHHHHHHHHHHHTT-GGGTTT--PPPP---PPPGGGGGGS-HHHHHHHHHHHHHHHHHHHHHHHHHTT---HHHHHHHHHHHHHHHHHHHHHHHHHHHHHTTPPPPHHHHHHHHHHHHHHHHHHHHHT--TT-TTS-HHHHHHHHHS-THHHHTT--

Foldseek 3Di:
DVVVVVVVVVVVVVVVVVPDDDDVVVVVVVVVVVVVVVVVVVVVVVVVVVVVVVVVVLLVLLLVLLLLQLVLLLVLLVLLVVLLVLLVVLLVCVVVVNPCSVVVPPRPDRARPGDDPPSPVSYDPVLSVVSVCLRVVLVVLVVVLVVVVPPDDDVPLSSLSSNQSSLLSSLVSLVSSQVSCVVSVHDRDPSSVVSNVVSVVVLLVSCVPPVDDLPDPSHDPSSSVVVVPDPPVVSPPPPD